Protein AF-A0A350IPP2-F1 (afdb_monomer_lite)

Foldseek 3Di:
DDDPDDPDDDDDPPDPVVLVVCCVQQNDPPQQRGAHGPCLLVDDLVVVVVVVVVQQVPQWDQPPVRPKIKHKGLHLRRQQRVLVSCVVNPFDWDWDQDPVVSMIIIITDDPPPDDPDDDDDDDDDDDPDDDDFDQDPPPQWAFDDRNTDIGGRDDQDDDPDPADADDDPPGHHDFWDFPDKDDQDVQAIWGWGWGQDPVRDTDIDTDGTDPPDDQDDDPSNVVVSVCQSLFAKDKDKDKDDQVRQQVDDDPNHRHNDIDIAIDIDHDDPDPDDQWDADPVGDTHGDDPVNVVPDDDDRDDDDDDPVVLVPDDPVRNVVVVVVD

pLDDT: mean 77.56, std 14.36, range [32.84, 96.31]

Radius of gyration: 29.5 Å; chains: 1; bounding box: 81×53×72 Å

Structure (mmCIF, N/CA/C/O backbone):
data_AF-A0A350IPP2-F1
#
_entry.id   AF-A0A350IPP2-F1
#
loop_
_atom_site.group_PDB
_atom_site.id
_atom_site.type_symbol
_atom_site.label_atom_id
_atom_site.label_alt_id
_atom_site.label_comp_id
_atom_site.label_asym_id
_atom_site.label_entity_id
_atom_site.label_seq_id
_atom_site.pdbx_PDB_ins_code
_atom_site.Cartn_x
_atom_site.Cartn_y
_atom_site.Cartn_z
_atom_site.occupancy
_atom_site.B_iso_or_equiv
_atom_site.auth_seq_id
_atom_site.auth_comp_id
_atom_site.auth_asym_id
_atom_site.auth_atom_id
_atom_site.pdbx_PDB_model_num
ATOM 1 N N . LEU A 1 1 ? 33.214 14.559 -33.899 1.00 36.94 1 LEU A N 1
ATOM 2 C CA . LEU A 1 1 ? 34.527 14.036 -33.469 1.00 36.94 1 LEU A CA 1
ATOM 3 C C . LEU A 1 1 ? 34.239 12.842 -32.575 1.00 36.94 1 LEU A C 1
ATOM 5 O O . LEU A 1 1 ? 33.755 13.047 -31.474 1.00 36.94 1 LEU A O 1
ATOM 9 N N . TRP A 1 2 ? 34.375 11.624 -33.095 1.00 50.88 2 TRP A N 1
ATOM 10 C CA . TRP A 1 2 ? 34.084 10.392 -32.354 1.00 50.88 2 TRP A CA 1
ATOM 11 C C . TRP A 1 2 ? 35.386 9.612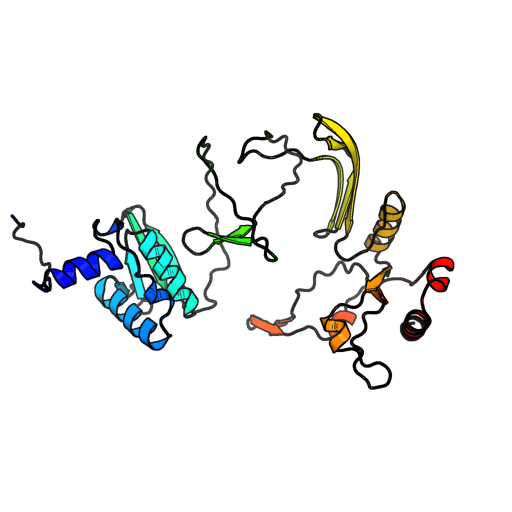 -32.211 1.00 50.88 2 TRP A C 1
ATOM 13 O O . TRP A 1 2 ? 36.157 9.552 -33.165 1.00 50.88 2 TRP A O 1
ATOM 23 N N . SER A 1 3 ? 35.644 9.098 -31.010 1.00 40.69 3 SER A N 1
ATOM 24 C CA . SER A 1 3 ? 36.881 8.405 -30.658 1.00 40.69 3 SER A CA 1
ATOM 25 C C . SER A 1 3 ? 37.017 7.104 -31.444 1.00 40.69 3 SER A C 1
ATOM 27 O O . SER A 1 3 ? 36.178 6.210 -31.314 1.00 40.69 3 SER A O 1
ATOM 29 N N . GLU A 1 4 ? 38.088 6.991 -32.222 1.00 42.47 4 GLU A N 1
ATOM 30 C CA . GLU A 1 4 ? 38.574 5.714 -32.741 1.00 42.47 4 GLU A CA 1
ATOM 31 C C . GLU A 1 4 ? 38.822 4.762 -31.559 1.00 42.47 4 GLU A C 1
ATOM 33 O O . GLU A 1 4 ? 39.554 5.103 -30.630 1.00 42.47 4 GLU A O 1
ATOM 38 N N . GLY A 1 5 ? 38.167 3.594 -31.556 1.00 55.28 5 GLY A N 1
ATOM 39 C CA . GLY A 1 5 ? 38.425 2.527 -30.579 1.00 55.28 5 GLY A CA 1
ATOM 40 C C . GLY A 1 5 ? 37.210 1.925 -29.864 1.00 55.28 5 GLY A C 1
ATOM 41 O O . GLY A 1 5 ? 37.383 0.956 -29.129 1.00 55.28 5 GLY A O 1
ATOM 42 N N . SER A 1 6 ? 35.985 2.426 -30.061 1.00 50.31 6 SER A N 1
ATOM 43 C CA . SER A 1 6 ? 34.792 1.755 -29.525 1.00 50.31 6 SER A CA 1
ATOM 44 C C . SER A 1 6 ? 34.248 0.719 -30.520 1.00 50.31 6 SER A C 1
ATOM 46 O O . SER A 1 6 ? 33.805 1.058 -31.615 1.00 50.31 6 SER A O 1
ATOM 48 N N . ASN A 1 7 ? 34.247 -0.562 -30.132 1.00 61.41 7 ASN A N 1
ATOM 49 C CA . ASN A 1 7 ? 33.555 -1.651 -30.843 1.00 61.41 7 ASN A CA 1
ATOM 50 C C . ASN A 1 7 ? 32.028 -1.536 -30.658 1.00 61.41 7 ASN A C 1
ATOM 52 O O . ASN A 1 7 ? 31.380 -2.446 -30.148 1.00 61.41 7 ASN A O 1
ATOM 56 N N . VAL A 1 8 ? 31.450 -0.385 -31.000 1.00 63.44 8 VAL A N 1
ATOM 57 C CA . VAL A 1 8 ? 30.012 -0.130 -30.886 1.00 63.44 8 VAL A CA 1
ATOM 58 C C . VAL A 1 8 ? 29.434 -0.034 -32.289 1.00 63.44 8 VAL A C 1
ATOM 60 O O . VAL A 1 8 ? 29.637 0.950 -33.000 1.00 63.44 8 VAL A O 1
ATOM 63 N N . TYR A 1 9 ? 28.702 -1.072 -32.678 1.00 76.50 9 TYR A N 1
ATOM 64 C CA . TYR A 1 9 ? 27.945 -1.108 -33.923 1.00 76.50 9 TYR A CA 1
ATOM 65 C C . TYR A 1 9 ? 26.601 -0.404 -33.719 1.00 76.50 9 TYR A C 1
ATOM 67 O O . TYR A 1 9 ? 25.945 -0.591 -32.696 1.00 76.50 9 TYR A O 1
ATOM 75 N N . TYR A 1 10 ? 26.188 0.422 -34.678 1.00 75.31 10 TYR A N 1
ATOM 76 C CA . TYR A 1 10 ? 24.931 1.164 -34.605 1.00 75.31 10 TYR A CA 1
ATOM 77 C C . TYR A 1 10 ? 24.158 1.081 -35.920 1.00 75.31 10 TYR A C 1
ATOM 79 O O . TYR A 1 10 ? 24.728 1.231 -37.000 1.00 75.31 10 TYR A O 1
ATOM 87 N N . LEU A 1 11 ? 22.837 0.913 -35.822 1.00 80.94 11 LEU A N 1
ATOM 88 C CA . LEU A 1 11 ? 21.913 1.106 -36.936 1.00 80.94 11 LEU A CA 1
ATOM 89 C C . LEU A 1 11 ? 21.383 2.544 -36.891 1.00 80.94 11 LEU A C 1
ATOM 91 O O . LEU A 1 11 ? 20.868 2.992 -35.868 1.00 80.94 11 LEU A O 1
ATOM 95 N N . ARG A 1 12 ? 21.505 3.285 -37.997 1.00 81.12 12 ARG A N 1
ATOM 96 C CA . ARG A 1 12 ? 20.972 4.650 -38.121 1.00 81.12 12 ARG A CA 1
ATOM 97 C C . ARG A 1 12 ? 19.895 4.687 -39.187 1.00 81.12 12 ARG A C 1
ATOM 99 O O . ARG A 1 12 ? 20.141 4.326 -40.328 1.00 81.12 12 ARG A O 1
ATOM 106 N N . SER A 1 13 ? 18.722 5.185 -38.810 1.00 79.81 13 SER A N 1
ATOM 107 C CA . SER A 1 13 ? 17.584 5.314 -39.718 1.00 79.81 13 SER A CA 1
ATOM 108 C C . SER A 1 13 ? 17.774 6.409 -40.782 1.00 79.81 13 SER A C 1
ATOM 110 O O . SER A 1 13 ? 17.190 6.313 -41.856 1.00 79.81 13 SER A O 1
ATOM 112 N N . GLY A 1 14 ? 18.543 7.470 -40.500 1.00 81.50 14 GLY A N 1
ATOM 113 C CA . GLY A 1 14 ? 18.703 8.628 -41.397 1.00 81.50 14 GLY A CA 1
ATOM 114 C C . GLY A 1 14 ? 17.436 9.481 -41.593 1.00 81.50 14 GLY A C 1
ATOM 115 O O . GLY A 1 14 ? 17.534 10.614 -42.055 1.00 81.50 14 GLY A O 1
ATOM 116 N N . ALA A 1 15 ? 16.259 8.984 -41.201 1.00 87.75 15 ALA A N 1
ATOM 117 C CA . ALA A 1 15 ? 14.984 9.677 -41.316 1.00 87.75 15 ALA A CA 1
ATOM 118 C C . ALA A 1 15 ? 14.703 10.546 -40.081 1.00 87.75 15 ALA A C 1
ATOM 120 O O . ALA A 1 15 ? 14.510 10.037 -38.975 1.00 87.75 15 ALA A O 1
ATOM 121 N N . GLY A 1 16 ? 14.612 11.865 -40.280 1.00 85.44 16 GLY A N 1
ATOM 122 C CA . GLY A 1 16 ? 14.328 12.821 -39.202 1.00 85.44 16 GLY A CA 1
ATOM 123 C C . GLY A 1 16 ? 12.996 12.564 -38.488 1.00 85.44 16 GLY A C 1
ATOM 124 O O . GLY A 1 16 ? 12.923 12.686 -37.270 1.00 85.44 16 GLY A O 1
ATOM 125 N N . LEU A 1 17 ? 11.971 12.109 -39.221 1.00 90.62 17 LEU A N 1
ATOM 126 C CA . LEU A 1 17 ? 10.660 11.792 -38.646 1.00 90.62 17 LEU A CA 1
ATOM 127 C C . LEU A 1 17 ? 10.735 10.679 -37.592 1.00 90.62 17 LEU A C 1
ATOM 129 O O . LEU A 1 17 ? 10.087 10.780 -36.555 1.00 90.62 17 LEU A O 1
ATOM 133 N N . LEU A 1 18 ? 11.544 9.641 -37.828 1.00 88.25 18 LEU A N 1
ATOM 134 C CA . LEU A 1 18 ? 11.703 8.549 -36.867 1.00 88.25 18 LEU A CA 1
ATOM 135 C C . LEU A 1 18 ? 12.417 9.024 -35.599 1.00 88.25 18 LEU A C 1
ATOM 137 O O . LEU A 1 18 ? 12.033 8.624 -34.505 1.00 88.25 18 LEU A O 1
ATOM 141 N N . ALA A 1 19 ? 13.391 9.929 -35.721 1.00 85.12 19 ALA A N 1
ATOM 142 C CA . ALA A 1 19 ? 14.028 10.539 -34.556 1.00 85.12 19 ALA A CA 1
ATOM 143 C C . ALA A 1 19 ? 13.031 11.360 -33.719 1.00 85.12 19 ALA A C 1
ATOM 145 O O . ALA A 1 19 ? 13.026 11.239 -32.496 1.00 85.12 19 ALA A O 1
ATOM 146 N N . CYS A 1 20 ? 12.156 12.141 -34.364 1.00 89.06 20 CYS A N 1
ATOM 147 C CA . CYS A 1 20 ? 11.091 12.874 -33.675 1.00 89.06 20 CYS A CA 1
ATOM 148 C C . CYS A 1 20 ? 10.093 11.925 -32.999 1.00 89.06 20 CYS A C 1
ATOM 150 O O . CYS A 1 20 ? 9.767 12.121 -31.834 1.00 89.06 20 CYS A O 1
ATOM 152 N N . LEU A 1 21 ? 9.655 10.876 -33.703 1.00 90.75 21 LEU A N 1
ATOM 153 C CA . LEU A 1 21 ? 8.696 9.901 -33.187 1.00 90.75 21 LEU A CA 1
ATOM 154 C C . LEU A 1 21 ? 9.241 9.151 -31.964 1.00 90.75 21 LEU A C 1
ATOM 156 O O . LEU A 1 21 ? 8.606 9.140 -30.914 1.00 90.75 21 LEU A O 1
ATOM 160 N N . PHE A 1 22 ? 10.428 8.545 -32.074 1.00 88.56 22 PHE A N 1
ATOM 161 C CA . PHE A 1 22 ? 11.043 7.832 -30.951 1.00 88.56 22 PHE A CA 1
ATOM 162 C C . PHE A 1 22 ? 11.412 8.771 -29.808 1.00 88.56 22 PHE A C 1
ATOM 164 O O . PHE A 1 22 ? 11.313 8.384 -28.646 1.00 88.56 22 PHE A O 1
ATOM 171 N N . GLY A 1 23 ? 11.798 10.004 -30.130 1.00 88.25 23 GLY A N 1
ATOM 172 C CA . GLY A 1 23 ? 12.037 11.040 -29.143 1.00 88.25 23 GLY A CA 1
ATOM 173 C C . GLY A 1 23 ? 10.795 11.357 -28.313 1.00 88.25 23 GLY A C 1
ATOM 174 O O . GLY A 1 23 ? 10.846 11.313 -27.086 1.00 88.25 23 GLY A O 1
ATOM 175 N N . GLU A 1 24 ? 9.671 11.622 -28.973 1.00 90.00 24 GLU A N 1
ATOM 176 C CA . GLU A 1 24 ? 8.412 11.966 -28.309 1.00 90.00 24 GLU A CA 1
ATOM 177 C C . GLU A 1 24 ? 7.881 10.807 -27.450 1.00 90.00 24 GLU A C 1
ATOM 179 O O . GLU A 1 24 ? 7.520 10.975 -26.280 1.00 90.00 24 GLU A O 1
ATOM 184 N N . LEU A 1 25 ? 7.900 9.600 -28.019 1.00 92.00 25 LEU A N 1
ATOM 185 C CA . LEU A 1 25 ? 7.343 8.408 -27.389 1.00 92.00 25 LEU A CA 1
ATOM 186 C C . LEU A 1 25 ? 8.252 7.851 -26.281 1.00 92.00 25 LEU A C 1
ATOM 188 O O . LEU A 1 25 ? 7.784 7.562 -25.180 1.00 92.00 25 LEU A O 1
ATOM 192 N N . GLY A 1 26 ? 9.546 7.704 -26.567 1.00 88.25 26 GLY A N 1
ATOM 193 C CA . GLY A 1 26 ? 10.521 7.022 -25.711 1.00 88.25 26 GLY A CA 1
ATOM 194 C C . GLY A 1 26 ? 11.407 7.944 -24.872 1.00 88.25 26 GLY A C 1
ATOM 195 O O . GLY A 1 26 ? 12.075 7.457 -23.963 1.00 88.25 26 GLY A O 1
ATOM 196 N N . GLY A 1 27 ? 11.402 9.256 -25.130 1.00 85.94 27 GLY A N 1
ATOM 197 C CA . GLY A 1 27 ? 12.215 10.264 -24.441 1.00 85.94 27 GLY A CA 1
ATOM 198 C C . GLY A 1 27 ? 13.468 10.697 -25.220 1.00 85.94 27 GLY A C 1
ATOM 199 O O . GLY A 1 27 ? 14.155 9.886 -25.836 1.00 85.94 27 GLY A O 1
ATOM 200 N N . ILE A 1 28 ? 13.789 11.999 -25.164 1.00 72.56 28 ILE A N 1
ATOM 201 C CA . ILE A 1 28 ? 14.880 12.641 -25.940 1.00 72.56 28 ILE A CA 1
ATOM 202 C C . ILE A 1 28 ? 16.145 12.883 -25.091 1.00 72.56 28 ILE A C 1
ATOM 204 O O . ILE A 1 28 ? 17.256 12.963 -25.614 1.00 72.56 28 ILE A O 1
ATOM 208 N N . TYR A 1 29 ? 16.012 12.974 -23.766 1.00 69.44 29 TYR A N 1
ATOM 209 C CA . TYR A 1 29 ? 17.061 13.469 -22.861 1.00 69.44 29 TYR A CA 1
ATOM 210 C C . TYR A 1 29 ? 18.038 12.382 -22.379 1.00 69.44 29 TYR A C 1
ATOM 212 O O . TYR A 1 29 ? 18.318 12.247 -21.186 1.00 69.44 29 TYR A O 1
ATOM 220 N N . GLY A 1 30 ? 18.565 11.586 -23.311 1.00 78.81 30 GLY A N 1
ATOM 221 C CA . GLY A 1 30 ? 19.527 10.525 -23.009 1.00 78.81 30 GLY A CA 1
ATOM 222 C C . GLY A 1 30 ? 18.927 9.340 -22.243 1.00 78.81 30 GLY A C 1
ATOM 223 O O . GLY A 1 30 ? 17.713 9.196 -22.114 1.00 78.81 30 GLY A O 1
ATOM 224 N N . SER A 1 31 ? 19.790 8.453 -21.742 1.00 84.38 31 SER A N 1
ATOM 225 C CA . SER A 1 31 ? 19.380 7.167 -21.154 1.00 84.38 31 SER A CA 1
ATOM 226 C C . SER A 1 31 ? 18.498 7.307 -19.906 1.00 84.38 31 SER A C 1
ATOM 228 O O . SER A 1 31 ? 17.527 6.567 -19.772 1.00 84.38 31 SER A O 1
ATOM 230 N N . ARG A 1 32 ? 18.747 8.314 -19.057 1.00 88.62 32 ARG A N 1
ATOM 231 C CA . ARG A 1 32 ? 17.947 8.587 -17.846 1.00 88.62 32 ARG A CA 1
ATOM 232 C C . ARG A 1 32 ? 16.547 9.135 -18.136 1.00 88.62 32 ARG A C 1
ATOM 234 O O . ARG A 1 32 ? 15.652 8.955 -17.320 1.00 88.62 32 ARG A O 1
ATOM 241 N N . GLY A 1 33 ? 16.360 9.796 -19.278 1.00 88.12 33 GLY A N 1
ATOM 242 C CA . GLY A 1 33 ? 15.068 10.336 -19.706 1.00 88.12 33 GLY A CA 1
ATOM 243 C C . GLY A 1 33 ? 14.183 9.324 -20.433 1.00 88.12 33 GLY A C 1
ATOM 244 O O . GLY A 1 33 ? 13.085 9.686 -20.853 1.00 88.12 33 GLY A O 1
ATOM 245 N N . ARG A 1 34 ? 14.654 8.080 -20.615 1.00 91.94 34 ARG A N 1
ATOM 246 C CA . ARG A 1 34 ? 13.895 7.045 -21.320 1.00 91.94 34 ARG A CA 1
ATOM 247 C C . ARG A 1 34 ? 12.625 6.681 -20.554 1.00 91.94 34 ARG A C 1
ATOM 249 O O . ARG A 1 34 ? 12.661 6.551 -19.330 1.00 91.94 34 ARG A O 1
ATOM 256 N N . LYS A 1 35 ? 11.525 6.467 -21.265 1.00 92.88 35 LYS A N 1
ATOM 257 C CA . LYS A 1 35 ? 10.225 6.056 -20.715 1.00 92.88 35 LYS A CA 1
ATOM 258 C C . LYS A 1 35 ? 9.525 5.098 -21.673 1.00 92.88 35 LYS A C 1
ATOM 260 O O . LYS A 1 35 ? 9.881 5.031 -22.848 1.00 92.88 35 LYS A O 1
ATOM 265 N N . LEU A 1 36 ? 8.524 4.381 -21.170 1.00 93.31 36 LEU A N 1
ATOM 266 C CA . LEU A 1 36 ? 7.626 3.623 -22.032 1.00 93.31 36 LEU A CA 1
ATOM 267 C C . LEU A 1 36 ? 6.573 4.553 -22.650 1.00 93.31 36 LEU A C 1
ATOM 269 O O . LEU A 1 36 ? 5.969 5.347 -21.923 1.00 93.31 36 LEU A O 1
ATOM 273 N N . PRO A 1 37 ? 6.325 4.445 -23.963 1.00 93.75 37 PRO A N 1
ATOM 274 C CA . PRO A 1 37 ? 5.139 5.014 -24.586 1.00 93.75 37 PRO A CA 1
ATOM 275 C C . PRO A 1 37 ? 3.861 4.466 -23.933 1.00 93.75 37 PRO A C 1
ATOM 277 O O . PRO A 1 37 ? 3.775 3.275 -23.647 1.00 93.75 37 PRO A O 1
ATOM 280 N N . SER A 1 38 ? 2.851 5.315 -23.727 1.00 92.69 38 SER A N 1
ATOM 281 C CA . SER A 1 38 ? 1.639 4.951 -22.974 1.00 92.69 38 SER A CA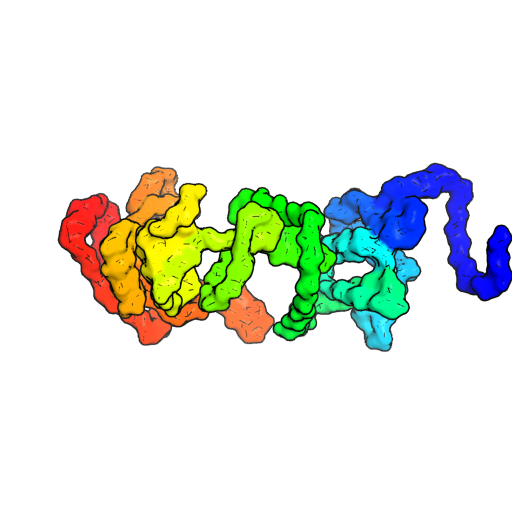 1
ATOM 282 C C . SER A 1 38 ? 0.838 3.803 -23.592 1.00 92.69 38 SER A C 1
ATOM 284 O O . SER A 1 38 ? 0.285 2.995 -22.856 1.00 92.69 38 SER A O 1
ATOM 286 N N . PHE A 1 39 ? 0.816 3.690 -24.925 1.00 94.69 39 PHE A N 1
ATOM 287 C CA . PHE A 1 39 ? 0.093 2.619 -25.621 1.00 94.69 39 PHE A CA 1
ATOM 288 C C . PHE A 1 39 ? 0.641 1.220 -25.299 1.00 94.69 39 PHE A C 1
ATOM 290 O O . PHE A 1 39 ? -0.056 0.232 -25.498 1.00 94.69 39 PHE A O 1
ATOM 297 N N . LEU A 1 40 ? 1.876 1.114 -24.788 1.00 95.12 40 LEU A N 1
ATOM 298 C CA . LEU A 1 40 ? 2.436 -0.181 -24.410 1.00 95.12 40 LEU A CA 1
ATOM 299 C C . LEU A 1 40 ? 1.688 -0.824 -23.235 1.00 95.12 40 LEU A C 1
ATOM 301 O O . LEU A 1 40 ? 1.702 -2.041 -23.118 1.00 95.12 40 LEU A O 1
ATOM 305 N N . TYR A 1 41 ? 1.013 -0.034 -22.392 1.00 94.00 41 TYR A N 1
ATOM 306 C CA . TYR A 1 41 ? 0.211 -0.545 -21.272 1.00 94.00 41 TYR A CA 1
ATOM 307 C C . TYR A 1 41 ? -1.135 -1.150 -21.700 1.00 94.00 41 TYR A C 1
ATOM 309 O O . TYR A 1 41 ? -1.865 -1.667 -20.852 1.00 94.00 41 TYR A O 1
ATOM 317 N N . GLU A 1 42 ? -1.463 -1.066 -22.991 1.00 94.94 42 GLU A N 1
ATOM 318 C CA . GLU A 1 42 ? -2.684 -1.598 -23.605 1.00 94.94 42 GLU A CA 1
ATOM 319 C C . GLU A 1 42 ? -2.405 -2.815 -24.504 1.00 94.94 42 GLU A C 1
ATOM 321 O O . GLU A 1 42 ? -3.325 -3.321 -25.145 1.00 94.94 42 GLU A O 1
ATOM 326 N N . LEU A 1 43 ? -1.150 -3.278 -24.579 1.00 94.31 43 LEU A N 1
ATOM 327 C CA . LEU A 1 43 ? -0.797 -4.450 -25.380 1.00 94.31 43 LEU A CA 1
ATOM 328 C C . LEU A 1 43 ? -1.481 -5.711 -24.849 1.00 94.31 43 LEU A C 1
ATOM 330 O O . LEU A 1 43 ? -1.694 -5.867 -23.647 1.00 94.31 43 LEU A O 1
ATOM 334 N N . ASP A 1 44 ? -1.784 -6.633 -25.759 1.00 95.94 44 ASP A N 1
ATOM 335 C CA . ASP A 1 44 ? -2.145 -7.996 -25.387 1.00 95.94 44 ASP A CA 1
ATOM 336 C C . ASP A 1 44 ? -0.893 -8.825 -25.040 1.00 95.94 44 ASP A C 1
ATOM 338 O O . ASP A 1 44 ? 0.245 -8.398 -25.255 1.00 95.94 44 ASP A O 1
ATOM 342 N N . ASP A 1 45 ? -1.089 -10.030 -24.501 1.00 94.38 45 ASP A N 1
ATOM 343 C CA . ASP A 1 45 ? 0.019 -10.901 -24.084 1.00 94.38 45 ASP A CA 1
ATOM 344 C C . ASP A 1 45 ? 0.965 -11.269 -25.240 1.00 94.38 45 ASP A C 1
ATOM 346 O O . ASP A 1 45 ? 2.162 -11.484 -25.027 1.00 94.38 45 ASP A O 1
ATOM 350 N N . ARG A 1 46 ? 0.454 -11.346 -26.477 1.00 95.50 46 ARG A N 1
ATOM 351 C CA . ARG A 1 46 ? 1.246 -11.725 -27.652 1.00 95.50 46 ARG A CA 1
ATOM 352 C C . ARG A 1 46 ? 2.181 -10.589 -28.047 1.00 95.50 46 ARG A C 1
ATOM 354 O O . ARG A 1 46 ? 3.373 -10.828 -28.250 1.00 95.50 46 ARG A O 1
ATOM 361 N N . ASP A 1 47 ? 1.649 -9.381 -28.159 1.00 96.31 47 ASP A N 1
ATOM 362 C CA . ASP A 1 47 ? 2.413 -8.200 -28.543 1.00 96.31 47 ASP A CA 1
ATOM 363 C C . ASP A 1 47 ? 3.359 -7.771 -27.419 1.00 96.31 47 ASP A C 1
ATOM 365 O O . ASP A 1 47 ? 4.512 -7.415 -27.684 1.00 96.31 47 ASP A O 1
ATOM 369 N N . PHE A 1 48 ? 2.929 -7.904 -26.160 1.00 94.56 48 PHE A N 1
ATOM 370 C CA . PHE A 1 48 ? 3.802 -7.730 -25.005 1.00 94.56 48 PHE A CA 1
ATOM 371 C C . PHE A 1 48 ? 4.996 -8.679 -25.053 1.00 94.56 48 PHE A C 1
ATOM 373 O O . PHE A 1 48 ? 6.124 -8.234 -24.844 1.00 94.56 48 PHE A O 1
ATOM 380 N N . LYS A 1 49 ? 4.785 -9.962 -25.376 1.00 91.69 49 LYS A N 1
ATOM 381 C CA . LYS A 1 49 ? 5.890 -10.918 -25.481 1.00 91.69 49 LYS A CA 1
ATOM 382 C C . LYS A 1 49 ? 6.913 -10.474 -26.527 1.00 91.69 49 LYS A C 1
ATOM 384 O O . LYS A 1 49 ? 8.107 -10.462 -26.245 1.00 91.69 49 LYS A O 1
ATOM 389 N N . VAL A 1 50 ? 6.458 -10.072 -27.716 1.00 94.69 50 VAL A N 1
ATOM 390 C CA . VAL A 1 50 ? 7.359 -9.576 -28.772 1.00 94.69 50 VAL A CA 1
ATOM 391 C C . VAL A 1 50 ? 8.129 -8.348 -28.291 1.00 94.69 50 VAL A C 1
ATOM 393 O O . VAL A 1 50 ? 9.334 -8.248 -28.515 1.00 94.69 50 VAL A O 1
ATOM 396 N N . PHE A 1 51 ? 7.452 -7.423 -27.612 1.00 93.62 51 PHE A N 1
ATOM 397 C CA . PHE A 1 51 ? 8.085 -6.242 -27.042 1.00 93.62 51 PHE A CA 1
ATOM 398 C C . PHE A 1 51 ? 9.143 -6.603 -25.987 1.00 93.62 51 PHE A C 1
ATOM 400 O O . PHE A 1 51 ? 10.279 -6.134 -26.079 1.00 93.62 51 PHE A O 1
ATOM 407 N N . TRP A 1 52 ? 8.799 -7.452 -25.017 1.00 90.62 52 TRP A N 1
ATOM 408 C CA . TRP A 1 52 ? 9.689 -7.881 -23.939 1.00 90.62 52 TRP A CA 1
ATOM 409 C C . TRP A 1 52 ? 10.924 -8.612 -24.473 1.00 90.62 52 TRP A C 1
ATOM 411 O O . TRP A 1 52 ? 12.042 -8.207 -24.155 1.00 90.62 52 TRP A O 1
ATOM 421 N N . ASP A 1 53 ? 10.737 -9.589 -25.368 1.00 88.81 53 ASP A N 1
ATOM 422 C CA . ASP A 1 53 ? 11.835 -10.336 -25.992 1.00 88.81 53 ASP A CA 1
ATOM 423 C C . ASP A 1 53 ? 12.834 -9.374 -26.666 1.00 88.81 53 ASP A C 1
ATOM 425 O O . ASP A 1 53 ? 14.048 -9.518 -26.527 1.00 88.81 53 ASP A O 1
ATOM 429 N N . LYS A 1 54 ? 12.337 -8.342 -27.367 1.00 91.25 54 LYS A N 1
ATOM 430 C CA . LYS A 1 54 ? 13.190 -7.347 -28.041 1.00 91.25 54 LYS A CA 1
ATOM 431 C C . LYS A 1 54 ? 13.861 -6.368 -27.088 1.00 91.25 54 LYS A C 1
ATOM 433 O O . LYS A 1 54 ? 14.983 -5.937 -27.354 1.00 91.25 54 LYS A O 1
ATOM 438 N N . MET A 1 55 ? 13.219 -6.039 -25.972 1.00 89.31 55 MET A N 1
ATOM 439 C CA . MET A 1 55 ? 13.840 -5.245 -24.913 1.00 89.31 55 MET A CA 1
ATOM 440 C C . MET A 1 55 ? 15.003 -6.001 -24.262 1.00 89.31 55 MET A C 1
ATOM 442 O O . MET A 1 55 ? 16.063 -5.412 -24.033 1.00 89.31 55 MET A O 1
ATOM 446 N N . VAL A 1 56 ? 14.827 -7.299 -24.002 1.00 86.38 56 VAL A N 1
ATOM 447 C CA . VAL A 1 56 ? 15.867 -8.166 -23.432 1.00 86.38 56 VAL A CA 1
ATOM 448 C C . VAL A 1 56 ? 16.975 -8.458 -24.446 1.00 86.38 56 VAL A C 1
ATOM 450 O O . VAL A 1 56 ? 18.143 -8.433 -24.077 1.00 86.38 56 VAL A O 1
ATOM 453 N N . GLU A 1 57 ? 16.655 -8.657 -25.725 1.00 84.94 57 GLU A N 1
ATOM 454 C CA . GLU A 1 57 ? 17.664 -8.823 -26.784 1.00 84.94 57 GLU A CA 1
ATOM 455 C C . GLU A 1 57 ? 18.577 -7.591 -26.907 1.00 84.94 57 GLU A C 1
ATOM 457 O O . GLU A 1 57 ? 19.776 -7.729 -27.141 1.00 84.94 57 GLU A O 1
ATOM 462 N N . GLY A 1 58 ? 18.018 -6.386 -26.744 1.00 82.50 58 GLY A N 1
ATOM 463 C CA . GLY A 1 58 ? 18.762 -5.133 -26.880 1.00 82.50 58 GLY A CA 1
ATOM 464 C C . GLY A 1 58 ? 19.605 -4.760 -25.658 1.00 82.50 58 GLY A C 1
ATOM 465 O O . GLY A 1 58 ? 20.806 -4.536 -25.783 1.00 82.50 58 GLY A O 1
ATOM 466 N N . ASP A 1 59 ? 18.967 -4.656 -24.489 1.00 80.38 59 ASP A N 1
ATOM 467 C CA . ASP A 1 59 ? 19.565 -4.112 -23.253 1.00 80.38 59 ASP A CA 1
ATOM 468 C C . ASP A 1 59 ? 19.569 -5.147 -22.099 1.00 80.38 59 ASP A C 1
ATOM 470 O O . ASP A 1 59 ? 19.902 -4.832 -20.948 1.00 80.38 59 ASP A O 1
ATOM 474 N N . GLY A 1 60 ? 19.162 -6.387 -22.380 1.00 74.75 60 GLY A N 1
ATOM 475 C CA . GLY A 1 60 ? 19.100 -7.473 -21.414 1.00 74.75 60 GLY A CA 1
ATOM 476 C C . GLY A 1 60 ? 20.336 -8.368 -21.400 1.00 74.75 60 GLY A C 1
ATOM 477 O O . GLY A 1 60 ? 21.206 -8.341 -22.266 1.00 74.75 60 GLY A O 1
ATOM 478 N N . SER A 1 61 ? 20.425 -9.175 -20.352 1.00 76.31 61 SER A N 1
ATOM 479 C CA . SER A 1 61 ? 21.436 -10.216 -20.191 1.00 76.31 61 SER A CA 1
ATOM 480 C C . SER A 1 61 ? 20.785 -11.450 -19.590 1.00 76.31 61 SER A C 1
ATOM 482 O O . SER A 1 61 ? 19.838 -11.329 -18.814 1.00 76.31 61 SER A O 1
ATOM 484 N N . ILE A 1 62 ? 21.300 -12.625 -19.927 1.00 72.62 62 ILE A N 1
ATOM 485 C CA . ILE A 1 62 ? 20.925 -13.864 -19.251 1.00 72.62 62 ILE A CA 1
ATOM 486 C C . ILE A 1 62 ? 21.822 -13.992 -18.014 1.00 72.62 62 ILE A C 1
ATOM 488 O O . ILE A 1 62 ? 23.029 -13.749 -18.098 1.00 72.62 62 ILE A O 1
ATOM 492 N N . ASP A 1 63 ? 21.241 -14.315 -16.857 1.00 64.88 63 ASP A N 1
ATOM 493 C CA . ASP A 1 63 ? 22.006 -14.550 -15.625 1.00 64.88 63 ASP A CA 1
ATOM 494 C C . ASP A 1 63 ? 23.073 -15.645 -15.831 1.00 64.88 63 ASP A C 1
ATOM 496 O O . ASP A 1 63 ? 22.957 -16.496 -16.711 1.00 64.88 63 ASP A O 1
ATOM 500 N N . HIS A 1 64 ? 24.105 -15.676 -14.989 1.00 55.69 64 HIS A N 1
ATOM 501 C CA . HIS A 1 64 ? 25.219 -16.628 -15.084 1.00 55.69 64 HIS A CA 1
ATOM 502 C C . HIS A 1 64 ? 24.787 -18.104 -15.013 1.00 55.69 64 HIS A C 1
ATOM 504 O O . HIS A 1 64 ? 25.528 -18.975 -15.463 1.00 55.69 64 HIS A O 1
ATOM 510 N N . CYS A 1 65 ? 23.599 -18.381 -14.468 1.00 58.44 65 CYS A N 1
ATOM 511 C CA . CYS A 1 65 ? 22.996 -19.714 -14.430 1.00 58.44 65 CYS A CA 1
ATOM 512 C C . CYS A 1 65 ? 22.171 -20.066 -15.682 1.00 58.44 65 CYS A C 1
ATOM 514 O O . CYS A 1 65 ? 21.630 -21.159 -15.735 1.00 58.44 65 CYS A O 1
ATOM 516 N N . GLY A 1 66 ? 22.051 -19.172 -16.670 1.00 58.53 66 GLY A N 1
ATOM 517 C CA . GLY A 1 66 ? 21.395 -19.446 -17.956 1.00 58.53 66 GLY A CA 1
ATOM 518 C C . GLY A 1 66 ? 19.866 -19.330 -17.976 1.00 58.53 66 GLY A C 1
ATOM 519 O O . GLY A 1 66 ? 19.287 -19.290 -19.054 1.00 58.53 66 GLY A O 1
ATOM 520 N N . ASP A 1 67 ? 19.216 -19.223 -16.815 1.00 63.12 67 ASP A N 1
ATOM 521 C CA . ASP A 1 67 ? 17.767 -19.463 -16.716 1.00 63.12 67 ASP A CA 1
ATOM 522 C C . ASP A 1 67 ? 16.894 -18.204 -16.587 1.00 63.12 67 ASP A C 1
ATOM 524 O O . ASP A 1 67 ? 15.674 -18.321 -16.477 1.00 63.12 67 ASP A O 1
ATOM 528 N N . ARG A 1 68 ? 17.476 -17.000 -16.485 1.00 70.31 68 ARG A N 1
ATOM 529 C CA . ARG A 1 68 ? 16.709 -15.787 -16.137 1.00 70.31 68 ARG A CA 1
ATOM 530 C C . ARG A 1 68 ? 17.140 -14.570 -16.927 1.00 70.31 68 ARG A C 1
ATOM 532 O O . ARG A 1 68 ? 18.321 -14.219 -16.939 1.00 70.31 68 ARG A O 1
ATOM 539 N N . GLU A 1 69 ? 16.156 -13.895 -17.502 1.00 80.06 69 GLU A N 1
ATOM 540 C CA . GLU A 1 69 ? 16.335 -12.638 -18.212 1.00 80.06 69 GLU A CA 1
ATOM 541 C C . GLU A 1 69 ? 16.471 -11.475 -17.220 1.00 80.06 69 GLU A C 1
ATOM 543 O O . GLU A 1 69 ? 15.711 -11.328 -16.254 1.00 80.06 69 GLU A O 1
ATOM 548 N N . ILE A 1 70 ? 17.492 -10.650 -17.447 1.00 85.38 70 ILE A N 1
ATOM 549 C CA . ILE A 1 70 ? 17.802 -9.471 -16.646 1.00 85.38 70 ILE A CA 1
ATOM 550 C C . ILE A 1 70 ? 17.799 -8.258 -17.561 1.00 85.38 70 ILE A C 1
ATOM 552 O O . ILE A 1 70 ? 18.730 -8.081 -18.343 1.00 85.38 70 ILE A O 1
ATOM 556 N N . TYR A 1 71 ? 16.819 -7.377 -17.396 1.00 91.12 71 TYR A N 1
ATOM 557 C CA . TYR A 1 71 ? 16.785 -6.088 -18.079 1.00 91.12 71 TYR A CA 1
ATOM 558 C C . TYR A 1 71 ? 17.444 -5.006 -17.215 1.00 91.12 71 TYR A C 1
ATOM 560 O O . TYR A 1 71 ? 17.155 -4.893 -16.019 1.00 91.12 71 TYR A O 1
ATOM 568 N N . THR A 1 72 ? 18.347 -4.207 -17.793 1.00 91.88 72 THR A N 1
ATOM 569 C CA . THR A 1 72 ? 19.053 -3.137 -17.071 1.00 91.88 72 THR A CA 1
ATOM 570 C C . THR A 1 72 ? 18.715 -1.765 -17.637 1.00 91.88 72 THR A C 1
ATOM 572 O O . THR A 1 72 ? 18.803 -1.541 -18.836 1.00 91.88 72 THR A O 1
ATOM 575 N N . THR A 1 73 ? 18.413 -0.804 -16.765 1.00 92.88 73 THR A N 1
ATOM 576 C CA . THR A 1 73 ? 18.227 0.599 -17.158 1.00 92.88 73 THR A CA 1
ATOM 577 C C . THR A 1 73 ? 18.683 1.546 -16.057 1.00 92.88 73 THR A C 1
ATOM 579 O O . THR A 1 73 ? 18.599 1.220 -14.878 1.00 92.88 73 THR A O 1
ATOM 582 N N . ASN A 1 74 ? 19.150 2.737 -16.420 1.00 93.06 74 ASN A N 1
ATOM 583 C CA . ASN A 1 74 ? 19.426 3.821 -15.472 1.00 93.06 74 ASN A CA 1
ATOM 584 C C . ASN A 1 74 ? 18.263 4.826 -15.355 1.00 93.06 74 ASN A C 1
ATOM 586 O O . ASN A 1 74 ? 18.328 5.752 -14.550 1.00 93.06 74 ASN A O 1
ATOM 590 N N . SER A 1 75 ? 17.192 4.658 -16.138 1.00 92.75 75 SER A N 1
ATOM 591 C CA . SER A 1 75 ? 15.973 5.453 -16.003 1.00 92.75 75 SER A CA 1
ATOM 592 C C . SER A 1 75 ? 15.044 4.822 -14.972 1.00 92.75 75 SER A C 1
ATOM 594 O O . SER A 1 75 ? 14.553 3.706 -15.156 1.00 92.75 75 SER A O 1
ATOM 596 N N . GLN A 1 76 ? 14.749 5.569 -13.908 1.00 92.12 76 GLN A N 1
ATOM 597 C CA . GLN A 1 76 ? 13.760 5.168 -12.908 1.00 92.12 76 GLN A CA 1
ATOM 598 C C . GLN A 1 76 ? 12.356 5.053 -13.517 1.00 92.12 76 GLN A C 1
ATOM 600 O O . GLN A 1 76 ? 11.617 4.133 -13.176 1.00 92.12 76 GLN A O 1
ATOM 605 N N . HIS A 1 77 ? 11.999 5.948 -14.444 1.00 91.38 77 HIS A N 1
ATOM 606 C CA . HIS A 1 77 ? 10.698 5.926 -15.115 1.00 91.38 77 HIS A CA 1
ATOM 607 C C . HIS A 1 77 ? 10.557 4.661 -15.970 1.00 91.38 77 HIS A C 1
ATOM 609 O O . HIS A 1 77 ? 9.550 3.963 -15.882 1.00 91.38 77 HIS A O 1
ATOM 615 N N . LEU A 1 78 ? 11.594 4.307 -16.737 1.00 92.69 78 LEU A N 1
ATOM 616 C CA . LEU A 1 78 ? 11.588 3.080 -17.530 1.00 92.69 78 LEU A CA 1
ATOM 617 C C . LEU A 1 78 ? 11.539 1.836 -16.636 1.00 92.69 78 LEU A C 1
ATOM 619 O O . LEU A 1 78 ? 10.766 0.927 -16.912 1.00 92.69 78 LEU A O 1
ATOM 623 N N . ALA A 1 79 ? 12.304 1.810 -15.541 1.00 93.62 79 ALA A N 1
ATOM 624 C CA . ALA A 1 79 ? 12.269 0.704 -14.587 1.00 93.62 79 ALA A CA 1
ATOM 625 C C . ALA A 1 79 ? 10.873 0.516 -13.964 1.00 93.62 79 ALA A C 1
ATOM 627 O O . ALA A 1 79 ? 10.386 -0.610 -13.875 1.00 93.62 79 ALA A O 1
ATOM 628 N N . ALA A 1 80 ? 10.214 1.611 -13.569 1.00 92.56 80 ALA A N 1
ATOM 629 C CA . ALA A 1 80 ? 8.860 1.579 -13.023 1.00 92.56 80 ALA A CA 1
ATOM 630 C C . ALA A 1 80 ? 7.831 1.114 -14.064 1.00 92.56 80 ALA A C 1
ATOM 632 O O . ALA A 1 80 ? 7.021 0.238 -13.766 1.00 92.56 80 ALA A O 1
ATOM 633 N N . GLY A 1 81 ? 7.902 1.648 -15.288 1.00 92.88 81 GLY A N 1
ATOM 634 C CA . GLY A 1 81 ? 7.009 1.276 -16.384 1.00 92.88 81 GLY A CA 1
ATOM 635 C C . GLY A 1 81 ? 7.142 -0.194 -16.776 1.00 92.88 81 GLY A C 1
ATOM 636 O O . GLY A 1 81 ? 6.140 -0.895 -16.866 1.00 92.88 81 GLY A O 1
ATOM 637 N N . MET A 1 82 ? 8.375 -0.692 -16.919 1.00 92.69 82 MET A N 1
ATOM 638 C CA . MET A 1 82 ? 8.622 -2.110 -17.204 1.00 92.69 82 MET A CA 1
ATOM 639 C C . MET A 1 82 ? 8.110 -3.006 -16.075 1.00 92.69 82 MET A C 1
ATOM 641 O O . MET A 1 82 ? 7.451 -4.003 -16.345 1.00 92.69 82 MET A O 1
ATOM 645 N N . SER A 1 83 ? 8.348 -2.633 -14.813 1.00 92.62 83 SER A N 1
ATOM 646 C CA . SER A 1 83 ? 7.829 -3.382 -13.664 1.00 92.62 83 SER A CA 1
ATOM 647 C C . SER A 1 83 ? 6.301 -3.461 -13.669 1.00 92.62 83 SER A C 1
ATOM 649 O O . SER A 1 83 ? 5.719 -4.524 -13.432 1.00 92.62 83 SER A O 1
ATOM 651 N N . PHE A 1 84 ? 5.634 -2.346 -13.963 1.00 92.00 84 PHE A N 1
ATOM 652 C CA . PHE A 1 84 ? 4.183 -2.314 -14.070 1.00 92.00 84 PHE A CA 1
ATOM 653 C C . PHE A 1 84 ? 3.688 -3.219 -15.200 1.00 92.00 84 PHE A C 1
ATOM 655 O O . PHE A 1 84 ? 2.875 -4.107 -14.939 1.00 92.00 84 PHE A O 1
ATOM 662 N N . LEU A 1 85 ? 4.257 -3.071 -16.398 1.00 92.88 85 LEU A N 1
ATOM 663 C CA . LEU A 1 85 ? 3.875 -3.832 -17.582 1.00 92.88 85 LEU A CA 1
ATOM 664 C C . LEU A 1 85 ? 4.080 -5.343 -17.391 1.00 92.88 85 LEU A C 1
ATOM 666 O O . LEU A 1 85 ? 3.138 -6.111 -17.552 1.00 92.88 85 LEU A O 1
ATOM 670 N N . MET A 1 86 ? 5.259 -5.773 -16.923 1.00 91.75 86 MET A N 1
ATOM 671 C CA . MET A 1 86 ? 5.539 -7.184 -16.603 1.00 91.75 86 MET A CA 1
ATOM 672 C C . MET A 1 86 ? 4.473 -7.783 -15.681 1.00 91.75 86 MET A C 1
ATOM 674 O O . MET A 1 86 ? 4.044 -8.919 -15.853 1.00 91.75 86 MET A O 1
ATOM 678 N N . SER A 1 87 ? 4.004 -7.000 -14.713 1.00 89.75 87 SER A N 1
ATOM 679 C CA . SER A 1 87 ? 3.000 -7.470 -13.766 1.00 89.75 87 SER A CA 1
ATOM 680 C C . SER A 1 87 ? 1.593 -7.558 -14.331 1.00 89.75 87 SER A C 1
ATOM 682 O O . SER A 1 87 ? 0.837 -8.420 -13.889 1.00 89.75 87 SER A O 1
ATOM 684 N N . GLN A 1 88 ? 1.220 -6.655 -15.245 1.00 91.25 88 GLN A N 1
ATOM 685 C CA . GLN A 1 88 ? -0.067 -6.728 -15.943 1.00 91.25 88 GLN A CA 1
ATOM 686 C C . GLN A 1 88 ? -0.181 -8.047 -16.716 1.00 91.25 88 GLN A C 1
ATOM 688 O O . GLN A 1 88 ? -1.250 -8.648 -16.727 1.00 91.25 88 GLN A O 1
ATOM 693 N N . HIS A 1 89 ? 0.944 -8.532 -17.246 1.00 91.62 89 HIS A N 1
ATOM 694 C CA . HIS A 1 89 ? 1.064 -9.795 -17.977 1.00 91.62 89 HIS A CA 1
ATOM 695 C C . HIS A 1 89 ? 1.483 -10.991 -17.101 1.00 91.62 89 HIS A C 1
ATOM 697 O O . HIS A 1 89 ? 1.914 -12.024 -17.605 1.00 91.62 89 HIS A O 1
ATOM 703 N N . GLY A 1 90 ? 1.381 -10.875 -15.771 1.00 89.06 90 GLY A N 1
ATOM 704 C CA . GLY A 1 90 ? 1.597 -12.000 -14.854 1.00 89.06 90 GLY A CA 1
ATOM 705 C C . GLY A 1 90 ? 3.053 -12.454 -14.672 1.00 89.06 90 GLY A C 1
ATOM 706 O O . GLY A 1 90 ? 3.279 -13.499 -14.062 1.00 89.06 90 GLY A O 1
ATOM 707 N N . LEU A 1 91 ? 4.044 -11.684 -15.134 1.00 88.06 91 LEU A N 1
ATOM 708 C CA . LEU A 1 91 ? 5.461 -11.995 -14.938 1.00 88.06 91 LEU A CA 1
ATOM 709 C C . LEU A 1 91 ? 5.944 -11.529 -13.559 1.00 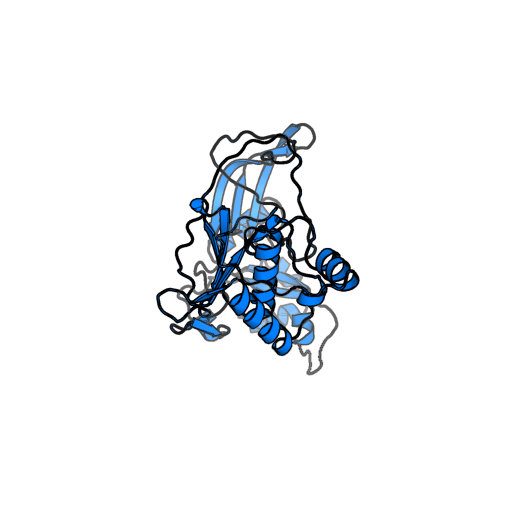88.06 91 LEU A C 1
ATOM 711 O O . LEU A 1 91 ? 6.065 -10.329 -13.269 1.00 88.06 91 LEU A O 1
ATOM 715 N N . ALA A 1 92 ? 6.262 -12.497 -12.700 1.00 88.88 92 ALA A N 1
ATOM 716 C CA . ALA A 1 92 ? 6.880 -12.232 -11.410 1.00 88.88 92 ALA A CA 1
ATOM 717 C C . ALA A 1 92 ? 8.332 -11.764 -11.601 1.00 88.88 92 ALA A C 1
ATOM 719 O O . ALA A 1 92 ? 9.127 -12.368 -12.320 1.00 88.88 92 ALA A O 1
ATOM 720 N N . HIS A 1 93 ? 8.684 -10.646 -10.970 1.00 89.44 93 HIS A N 1
ATOM 721 C CA . HIS A 1 93 ? 9.997 -10.036 -11.135 1.00 89.44 93 HIS A CA 1
ATOM 722 C C . HIS A 1 93 ? 10.415 -9.241 -9.897 1.00 89.44 93 HIS A C 1
ATOM 724 O O . HIS A 1 93 ? 9.613 -8.895 -9.032 1.00 89.44 93 HIS A O 1
ATOM 730 N N . SER A 1 94 ? 11.713 -8.973 -9.800 1.00 89.06 94 SER A N 1
ATOM 731 C CA . SER A 1 94 ? 12.320 -8.188 -8.727 1.00 89.06 94 SER A CA 1
ATOM 732 C C . SER A 1 94 ? 13.090 -7.010 -9.305 1.00 89.06 94 SER A C 1
ATOM 734 O O . SER A 1 94 ? 13.642 -7.113 -10.400 1.00 89.06 94 SER A O 1
ATOM 736 N N . ILE A 1 95 ? 13.140 -5.902 -8.566 1.00 90.44 95 ILE A N 1
ATOM 737 C CA . ILE A 1 95 ? 13.914 -4.717 -8.937 1.00 90.44 95 ILE A CA 1
ATOM 738 C C . ILE A 1 95 ? 15.066 -4.575 -7.951 1.00 90.44 95 ILE A C 1
ATOM 740 O O . ILE A 1 95 ? 14.854 -4.477 -6.743 1.00 90.44 95 ILE A O 1
ATOM 744 N N . LEU A 1 96 ? 16.289 -4.542 -8.469 1.00 89.62 96 LEU A N 1
ATOM 745 C CA . LEU A 1 96 ? 17.492 -4.278 -7.693 1.00 89.62 96 LEU A CA 1
ATOM 746 C C . LEU A 1 96 ? 18.144 -2.990 -8.187 1.00 89.62 96 LEU A C 1
ATOM 748 O O . LEU A 1 96 ? 18.588 -2.920 -9.332 1.00 89.62 96 LEU A O 1
ATOM 752 N N . TYR A 1 97 ? 18.259 -1.996 -7.311 1.00 90.56 97 TYR A N 1
ATOM 753 C CA . TYR A 1 97 ? 19.119 -0.847 -7.569 1.00 90.56 97 TYR A CA 1
ATOM 754 C C . TYR A 1 97 ? 20.581 -1.214 -7.289 1.00 90.56 97 TYR A C 1
ATOM 756 O O . TYR A 1 97 ? 20.890 -1.768 -6.232 1.00 90.56 97 TYR A O 1
ATOM 764 N N . ARG A 1 98 ? 21.471 -0.927 -8.244 1.00 88.69 98 ARG A N 1
ATOM 765 C CA . ARG A 1 98 ? 22.920 -1.168 -8.175 1.00 88.69 98 ARG A CA 1
ATOM 766 C C . ARG A 1 98 ? 23.648 0.175 -8.078 1.00 88.69 98 ARG A C 1
ATOM 768 O O . ARG A 1 98 ? 23.859 0.802 -9.117 1.00 88.69 98 ARG A O 1
ATOM 775 N N . PRO A 1 99 ? 24.015 0.636 -6.867 1.00 88.00 99 PRO A N 1
ATOM 776 C CA . PRO A 1 99 ? 24.629 1.951 -6.675 1.00 88.00 99 PRO A CA 1
ATOM 777 C C . PRO A 1 99 ? 25.965 2.116 -7.405 1.00 88.00 99 PRO A C 1
ATOM 779 O O . PRO A 1 99 ? 26.278 3.203 -7.868 1.00 88.00 99 PRO A O 1
ATOM 782 N N . ASP A 1 100 ? 26.732 1.032 -7.545 1.00 90.00 100 ASP A N 1
ATOM 783 C CA . ASP A 1 100 ? 28.010 0.985 -8.264 1.00 90.00 100 ASP A CA 1
ATOM 784 C C . ASP A 1 100 ? 27.860 1.257 -9.766 1.00 90.00 100 ASP A C 1
ATOM 786 O O . ASP A 1 100 ? 28.772 1.791 -10.394 1.00 90.00 100 ASP A O 1
ATOM 790 N N . LYS A 1 101 ? 26.703 0.906 -10.338 1.00 87.88 101 LYS A N 1
ATOM 791 C CA . LYS A 1 101 ? 26.386 1.101 -11.761 1.00 87.88 101 LYS A CA 1
ATOM 792 C C . LYS A 1 101 ? 25.396 2.233 -12.009 1.00 87.88 101 LYS A C 1
ATOM 794 O O . LYS A 1 101 ? 25.089 2.490 -13.170 1.00 87.88 101 LYS A O 1
ATOM 799 N N . ASP A 1 102 ? 24.877 2.850 -10.947 1.00 91.56 102 ASP A N 1
ATOM 800 C CA . ASP A 1 102 ? 23.799 3.843 -11.002 1.00 91.56 102 ASP A CA 1
ATOM 801 C C . ASP A 1 102 ? 22.625 3.370 -11.888 1.00 91.56 102 ASP A C 1
ATOM 803 O O . ASP A 1 102 ? 22.140 4.068 -12.779 1.00 91.56 102 ASP A O 1
ATOM 807 N N . ALA A 1 103 ? 22.226 2.106 -11.705 1.00 92.81 103 ALA A N 1
ATOM 808 C CA . ALA A 1 103 ? 21.272 1.440 -12.587 1.00 92.81 103 ALA A CA 1
ATOM 809 C C . ALA A 1 103 ? 20.372 0.443 -11.853 1.00 92.81 103 ALA A C 1
ATOM 811 O O . ALA A 1 103 ? 20.776 -0.241 -10.911 1.00 92.81 103 ALA A O 1
ATOM 812 N N . TYR A 1 104 ? 19.155 0.302 -12.357 1.00 93.44 104 TYR A N 1
ATOM 813 C CA . TYR A 1 104 ? 18.164 -0.682 -11.951 1.00 93.44 104 TYR A CA 1
ATOM 814 C C . TYR A 1 104 ? 18.332 -1.965 -12.768 1.00 93.44 104 TYR A C 1
ATOM 816 O O . TYR A 1 104 ? 18.587 -1.923 -13.972 1.00 93.44 104 TYR A O 1
ATOM 824 N N . ALA A 1 105 ? 18.193 -3.110 -12.110 1.00 92.25 105 ALA A N 1
ATOM 825 C CA . ALA A 1 105 ? 18.115 -4.422 -12.736 1.00 92.25 105 ALA A CA 1
ATOM 826 C C . ALA A 1 105 ? 16.753 -5.039 -12.430 1.00 92.25 105 ALA A C 1
ATOM 828 O O . ALA A 1 105 ? 16.434 -5.266 -11.261 1.00 92.25 105 ALA A O 1
ATOM 829 N N . LEU A 1 106 ? 15.977 -5.315 -13.471 1.00 91.75 106 LEU A N 1
ATOM 830 C CA . LEU A 1 106 ? 14.736 -6.065 -13.387 1.00 91.75 106 LEU A CA 1
ATOM 831 C C . LEU A 1 106 ? 15.061 -7.524 -13.673 1.00 91.75 106 LEU A C 1
ATOM 833 O O . LEU A 1 106 ? 15.648 -7.826 -14.708 1.00 91.75 106 LEU A O 1
ATOM 837 N N . ARG A 1 107 ? 14.731 -8.412 -12.737 1.00 89.38 107 ARG A N 1
ATOM 838 C CA . ARG A 1 107 ? 14.990 -9.850 -12.864 1.00 89.38 107 ARG A CA 1
ATOM 839 C C . ARG A 1 107 ? 13.698 -10.620 -12.763 1.00 89.38 107 ARG A C 1
ATOM 841 O O . ARG A 1 107 ? 13.070 -10.594 -11.698 1.00 89.38 107 ARG A O 1
ATOM 848 N N . GLU A 1 108 ? 13.360 -11.317 -13.833 1.00 86.69 108 GLU A N 1
ATOM 849 C CA . GLU A 1 108 ? 12.273 -12.281 -13.817 1.00 86.69 108 GLU A CA 1
ATOM 850 C C . GLU A 1 108 ? 12.603 -13.442 -12.872 1.00 86.69 108 GLU A C 1
ATOM 852 O O . GLU A 1 108 ? 13.764 -13.825 -12.672 1.00 86.69 108 GLU A O 1
ATOM 857 N N . HIS A 1 109 ? 11.574 -13.980 -12.233 1.00 84.12 109 HIS A N 1
ATOM 858 C CA . HIS A 1 109 ? 11.668 -15.203 -11.461 1.00 84.12 109 HIS A CA 1
ATOM 859 C C . HIS A 1 109 ? 10.355 -15.990 -11.531 1.00 84.12 109 HIS A C 1
ATOM 861 O O . HIS A 1 109 ? 9.298 -15.399 -11.737 1.00 84.12 109 HIS A O 1
ATOM 867 N N . PRO A 1 110 ? 10.389 -17.316 -11.303 1.00 82.38 110 PRO A N 1
ATOM 868 C CA . PRO A 1 110 ? 9.175 -18.120 -11.274 1.00 82.38 110 PRO A CA 1
ATOM 869 C C . PRO A 1 110 ? 8.183 -17.598 -10.232 1.00 82.38 110 PRO A C 1
ATOM 871 O O . PRO A 1 110 ? 8.570 -17.273 -9.102 1.00 82.38 110 PRO A O 1
ATOM 874 N N . VAL A 1 111 ? 6.901 -17.559 -10.589 1.00 76.88 111 VAL A N 1
ATOM 875 C CA . VAL A 1 111 ? 5.816 -17.216 -9.660 1.00 76.88 111 VAL A CA 1
ATOM 876 C C . VAL A 1 111 ? 5.899 -18.115 -8.420 1.00 76.88 111 VAL A C 1
ATOM 878 O O . VAL A 1 111 ? 6.118 -19.319 -8.529 1.00 76.88 111 VAL A O 1
ATOM 881 N N . GLY A 1 112 ? 5.770 -17.529 -7.228 1.00 71.31 112 GLY A N 1
ATOM 882 C CA . GLY A 1 112 ? 5.843 -18.267 -5.960 1.00 71.31 112 GLY A CA 1
ATOM 883 C C . GLY A 1 112 ? 7.263 -18.530 -5.438 1.00 71.31 112 GLY A C 1
ATOM 884 O O . GLY A 1 112 ? 7.411 -19.036 -4.331 1.00 71.31 112 GLY A O 1
ATOM 885 N N . SER A 1 113 ? 8.313 -18.132 -6.167 1.00 72.94 113 SER A N 1
ATOM 886 C CA . SER A 1 113 ? 9.710 -18.216 -5.696 1.00 72.94 113 SER A CA 1
ATOM 887 C C . SER A 1 113 ? 10.151 -17.043 -4.802 1.00 72.94 113 SER A C 1
ATOM 889 O O . SER A 1 113 ? 11.341 -16.891 -4.498 1.00 72.94 113 SER A O 1
ATOM 891 N N . GLU A 1 114 ? 9.205 -16.204 -4.366 1.00 66.62 114 GLU A N 1
ATOM 892 C CA . GLU A 1 114 ? 9.472 -15.094 -3.454 1.00 66.62 114 GLU A CA 1
ATOM 893 C C . GLU A 1 114 ? 10.065 -15.612 -2.138 1.00 66.62 114 GLU A C 1
ATOM 895 O O . GLU A 1 114 ? 9.509 -16.484 -1.469 1.00 66.62 114 GLU A O 1
ATOM 900 N N . ARG A 1 115 ? 11.210 -15.056 -1.729 1.00 62.06 115 ARG A N 1
ATOM 901 C CA . ARG A 1 115 ? 11.805 -15.399 -0.435 1.00 62.06 115 ARG A CA 1
ATOM 902 C C . ARG A 1 115 ? 10.968 -14.768 0.690 1.00 62.06 115 ARG A C 1
ATOM 904 O O . ARG A 1 115 ? 10.756 -13.557 0.656 1.00 62.06 115 ARG A O 1
ATOM 911 N N . PRO A 1 116 ? 10.582 -15.521 1.737 1.00 52.50 116 PRO A N 1
ATOM 912 C CA . PRO A 1 116 ? 9.735 -15.020 2.828 1.00 52.50 116 PRO A CA 1
ATOM 913 C C . PRO A 1 116 ? 10.413 -13.978 3.743 1.00 52.50 116 PRO A C 1
ATOM 915 O O . PRO A 1 116 ? 9.778 -13.432 4.639 1.00 52.50 116 PRO A O 1
ATOM 918 N N . GLY A 1 117 ? 11.693 -13.663 3.525 1.00 52.22 117 GLY A N 1
ATOM 919 C CA . GLY A 1 117 ? 12.430 -12.644 4.273 1.00 52.22 117 GLY A CA 1
ATOM 920 C C . GLY A 1 117 ? 12.496 -11.317 3.524 1.00 52.22 117 GLY A C 1
ATOM 921 O O . GLY A 1 117 ? 13.454 -11.071 2.792 1.00 52.22 117 GLY A O 1
ATOM 922 N N . ARG A 1 118 ? 11.511 -10.436 3.725 1.00 61.34 118 ARG A N 1
ATOM 923 C CA . ARG A 1 118 ? 11.621 -9.031 3.307 1.00 61.34 118 ARG A CA 1
ATOM 924 C C . ARG A 1 118 ? 12.344 -8.253 4.403 1.00 61.34 118 ARG A C 1
ATOM 926 O O . ARG A 1 118 ? 11.811 -8.074 5.492 1.00 61.34 118 ARG A O 1
ATOM 933 N N . VAL A 1 119 ? 13.562 -7.795 4.122 1.00 63.72 119 VAL A N 1
ATOM 934 C CA . VAL A 1 119 ? 14.267 -6.844 4.990 1.00 63.72 119 VAL A CA 1
ATOM 935 C C . VAL A 1 119 ? 14.008 -5.445 4.450 1.00 63.72 119 VAL A C 1
ATOM 937 O O . VAL A 1 119 ? 14.608 -5.034 3.457 1.00 63.72 119 VAL A O 1
ATOM 940 N N . THR A 1 120 ? 13.103 -4.714 5.092 1.00 70.94 120 THR A N 1
ATOM 941 C CA . THR A 1 120 ? 12.869 -3.301 4.782 1.00 70.94 120 THR A CA 1
ATOM 942 C C . THR A 1 120 ? 13.983 -2.471 5.406 1.00 70.94 120 THR A C 1
ATOM 944 O O . THR A 1 120 ? 14.129 -2.436 6.627 1.00 70.94 120 THR A O 1
ATOM 947 N N . LYS A 1 121 ? 14.783 -1.799 4.576 1.00 74.31 121 LYS A N 1
ATOM 948 C CA . LYS A 1 121 ? 15.730 -0.789 5.060 1.00 74.31 121 LYS A CA 1
ATOM 949 C C . LYS A 1 121 ? 14.973 0.514 5.277 1.00 74.31 121 LYS A C 1
ATOM 951 O O . LYS A 1 121 ? 14.324 0.999 4.356 1.00 74.31 121 LYS A O 1
ATOM 956 N N . VAL A 1 122 ? 15.059 1.060 6.483 1.00 77.38 122 VAL A N 1
ATOM 957 C CA . VAL A 1 122 ? 14.398 2.312 6.861 1.00 77.38 122 VAL A CA 1
ATOM 958 C C . VAL A 1 122 ? 15.465 3.378 7.069 1.00 77.38 122 VAL A C 1
ATOM 960 O O . VAL A 1 122 ? 16.452 3.139 7.764 1.00 77.38 122 VAL A O 1
ATOM 963 N N . TYR A 1 123 ? 15.256 4.543 6.463 1.00 76.06 123 TYR A N 1
ATOM 964 C CA . TYR A 1 123 ? 16.112 5.716 6.604 1.00 76.06 123 TYR A CA 1
ATOM 965 C C . TYR A 1 123 ? 15.255 6.893 7.059 1.00 76.06 123 TYR A C 1
ATOM 967 O O . TYR A 1 123 ? 14.156 7.093 6.544 1.00 76.06 123 TYR A O 1
ATOM 975 N N . THR A 1 124 ? 15.753 7.669 8.019 1.00 78.06 124 THR A N 1
ATOM 976 C CA . THR A 1 124 ? 15.054 8.855 8.520 1.00 78.06 124 THR A CA 1
ATOM 977 C C . THR A 1 124 ? 15.611 10.092 7.835 1.00 78.06 124 THR A C 1
ATOM 979 O O . THR A 1 124 ? 16.800 10.385 7.956 1.00 78.06 124 THR A O 1
ATOM 982 N N . HIS A 1 125 ? 14.740 10.837 7.159 1.00 73.25 125 HIS A N 1
ATOM 983 C CA . HIS A 1 125 ? 15.054 12.126 6.555 1.00 73.25 125 HIS A CA 1
ATOM 984 C C . HIS A 1 125 ? 14.068 13.170 7.078 1.00 73.25 125 HIS A C 1
ATOM 986 O O . HIS A 1 125 ? 12.861 12.945 7.061 1.00 73.25 125 HIS A O 1
ATOM 992 N N . VAL A 1 126 ? 14.584 14.297 7.564 1.00 80.94 126 VAL A N 1
ATOM 993 C CA . VAL A 1 126 ? 13.767 15.460 7.931 1.00 80.94 126 VAL A CA 1
ATOM 994 C C . VAL A 1 126 ? 13.752 16.389 6.725 1.00 80.94 126 VAL A C 1
ATOM 996 O O . VAL A 1 126 ? 14.818 16.742 6.226 1.00 80.94 126 VAL A O 1
ATOM 999 N N . THR A 1 127 ? 12.565 16.757 6.252 1.00 79.81 127 THR A N 1
ATOM 1000 C CA . THR A 1 127 ? 12.386 17.726 5.168 1.00 79.81 127 THR A CA 1
ATOM 1001 C C . THR A 1 127 ? 11.292 18.730 5.529 1.00 79.81 127 THR A C 1
ATOM 1003 O O . THR A 1 127 ? 10.349 18.384 6.240 1.00 79.81 127 THR A O 1
ATOM 1006 N N . ASP A 1 128 ? 11.445 19.962 5.041 1.00 85.81 128 ASP A N 1
ATOM 1007 C CA . ASP A 1 128 ? 10.421 21.013 5.059 1.00 85.81 128 ASP A CA 1
ATOM 1008 C C . ASP A 1 128 ? 9.672 21.106 3.706 1.00 85.81 128 ASP A C 1
ATOM 1010 O O . ASP A 1 128 ? 8.881 22.026 3.493 1.00 85.81 128 ASP A O 1
ATOM 1014 N N . ASP A 1 129 ? 9.927 20.171 2.781 1.00 83.56 129 ASP A N 1
ATOM 1015 C CA . ASP A 1 129 ? 9.293 20.109 1.462 1.00 83.56 129 ASP A CA 1
ATOM 1016 C C . ASP A 1 129 ? 7.820 19.672 1.532 1.00 83.56 129 ASP A C 1
ATOM 1018 O O . ASP A 1 129 ? 7.330 19.132 2.528 1.00 83.56 129 ASP A O 1
ATOM 1022 N N . TYR A 1 130 ? 7.102 19.865 0.423 1.00 80.00 130 TYR A N 1
ATOM 1023 C CA . TYR A 1 130 ? 5.746 19.346 0.273 1.00 80.00 130 TYR A CA 1
ATOM 1024 C C . TYR A 1 130 ? 5.731 17.816 0.285 1.00 80.00 130 TYR A C 1
ATOM 1026 O O . TYR A 1 130 ? 6.434 17.166 -0.490 1.00 80.00 130 TYR A O 1
ATOM 1034 N N . VAL A 1 131 ? 4.849 17.253 1.108 1.00 80.56 131 VAL A N 1
ATOM 1035 C CA . VAL A 1 131 ? 4.444 15.846 1.029 1.00 80.56 131 VAL A CA 1
ATOM 1036 C C . VAL A 1 131 ? 3.023 15.765 0.470 1.00 80.56 131 VAL A C 1
ATOM 1038 O O . VAL A 1 131 ? 2.235 16.697 0.626 1.00 80.56 131 VAL A O 1
ATOM 1041 N N . TYR A 1 132 ? 2.708 14.674 -0.219 1.00 81.56 132 TYR A N 1
ATOM 1042 C CA . TYR A 1 132 ? 1.436 14.483 -0.918 1.00 81.56 132 TYR A CA 1
ATOM 1043 C C . TYR A 1 132 ? 0.737 13.230 -0.395 1.00 81.56 132 TYR A C 1
ATOM 1045 O O . TYR A 1 132 ? 1.401 12.299 0.055 1.00 81.56 132 TYR A O 1
ATOM 1053 N N . ASP A 1 133 ? -0.591 13.215 -0.474 1.00 85.56 133 ASP A N 1
ATOM 1054 C CA . ASP A 1 133 ? -1.427 12.081 -0.080 1.00 85.56 133 ASP A CA 1
ATOM 1055 C C . ASP A 1 133 ? -2.656 11.980 -0.998 1.00 85.56 133 ASP A C 1
ATOM 1057 O O . ASP A 1 133 ? -3.021 12.960 -1.658 1.00 85.56 133 ASP A O 1
ATOM 1061 N N . LEU A 1 134 ? -3.281 10.801 -1.054 1.00 81.75 134 LEU A N 1
ATOM 1062 C CA . LEU A 1 134 ? -4.425 10.494 -1.915 1.00 81.75 134 LEU A CA 1
ATOM 1063 C C . LEU A 1 134 ? -5.557 9.832 -1.118 1.00 81.75 134 LEU A C 1
ATOM 1065 O O . LEU A 1 134 ? -5.369 8.784 -0.502 1.00 81.75 134 LEU A O 1
ATOM 1069 N N . GLU A 1 135 ? -6.771 10.378 -1.223 1.00 81.25 135 GLU A N 1
ATOM 1070 C CA . GLU A 1 135 ? -7.983 9.687 -0.768 1.00 81.25 135 GLU A CA 1
ATOM 1071 C C . GLU A 1 135 ? -8.542 8.832 -1.912 1.00 81.25 135 GLU A C 1
ATOM 1073 O O . GLU A 1 135 ? -8.916 9.353 -2.964 1.00 81.25 135 GLU A O 1
ATOM 1078 N N . VAL A 1 136 ? -8.610 7.515 -1.703 1.00 82.06 136 VAL A N 1
ATOM 1079 C CA . VAL A 1 136 ? -9.153 6.560 -2.680 1.00 82.06 136 VAL A CA 1
ATOM 1080 C C . VAL A 1 136 ? -10.445 5.955 -2.149 1.00 82.06 136 VAL A C 1
ATOM 1082 O O . VAL A 1 136 ? -10.443 5.248 -1.137 1.00 82.06 136 VAL A O 1
ATOM 1085 N N . GLU A 1 137 ? -11.547 6.192 -2.863 1.00 82.19 137 GLU A N 1
ATOM 1086 C CA . GLU A 1 137 ? -12.871 5.690 -2.498 1.00 82.19 137 GLU A CA 1
ATOM 1087 C C . GLU A 1 137 ? -12.886 4.154 -2.372 1.00 82.19 137 GLU A C 1
ATOM 1089 O O . GLU A 1 137 ? -12.424 3.416 -3.244 1.00 82.19 137 GLU A O 1
ATOM 1094 N N . GLY A 1 138 ? -13.421 3.656 -1.253 1.00 82.81 138 GLY A N 1
ATOM 1095 C CA . GLY A 1 138 ? -13.640 2.233 -0.984 1.00 82.81 138 GLY A CA 1
ATOM 1096 C C . GLY A 1 138 ? -12.396 1.450 -0.550 1.00 82.81 138 GLY A C 1
ATOM 1097 O O . GLY A 1 138 ? -12.470 0.692 0.420 1.00 82.81 138 GLY A O 1
ATOM 1098 N N . ALA A 1 139 ? -11.266 1.614 -1.242 1.00 78.44 139 ALA A N 1
ATOM 1099 C CA . ALA A 1 139 ? -10.039 0.866 -0.958 1.00 78.44 139 ALA A CA 1
ATOM 1100 C C . ALA A 1 139 ? -9.183 1.497 0.151 1.00 78.44 139 ALA A C 1
ATOM 1102 O O . ALA A 1 139 ? -8.475 0.756 0.839 1.00 78.44 139 ALA A O 1
ATOM 1103 N N . HIS A 1 140 ? -9.227 2.830 0.308 1.00 79.88 140 HIS A N 1
ATOM 1104 C CA . HIS A 1 140 ? -8.372 3.612 1.223 1.00 79.88 140 HIS A CA 1
ATOM 1105 C C . HIS A 1 140 ? -6.871 3.266 1.118 1.00 79.88 140 HIS A C 1
ATOM 1107 O O . HIS A 1 140 ? -6.088 3.432 2.051 1.00 79.88 140 HIS A O 1
ATOM 1113 N N . THR A 1 141 ? -6.468 2.724 -0.029 1.00 83.75 141 THR A N 1
ATOM 1114 C CA . THR A 1 141 ? -5.113 2.283 -0.334 1.00 83.75 141 THR A CA 1
ATOM 1115 C C . THR A 1 141 ? -4.820 2.604 -1.790 1.00 83.75 141 THR A C 1
ATOM 1117 O O . THR A 1 141 ? -5.723 2.585 -2.630 1.00 83.75 141 THR A O 1
ATOM 1120 N N . PHE A 1 142 ? -3.564 2.906 -2.086 1.00 86.44 142 PHE A N 1
ATOM 1121 C CA . PHE A 1 142 ? -3.082 3.161 -3.438 1.00 86.44 142 PHE A CA 1
ATOM 1122 C C . PHE A 1 142 ? -1.693 2.562 -3.623 1.00 86.44 142 PHE A C 1
ATOM 1124 O O . PHE A 1 142 ? -1.053 2.124 -2.669 1.00 86.44 142 PHE A O 1
ATOM 1131 N N . VAL A 1 143 ? -1.252 2.482 -4.872 1.00 86.75 143 VAL A N 1
ATOM 1132 C CA . VAL A 1 143 ? 0.046 1.919 -5.232 1.00 86.75 143 VAL A CA 1
ATOM 1133 C C . VAL A 1 143 ? 0.980 3.059 -5.602 1.00 86.75 143 VAL A C 1
ATOM 1135 O O . VAL A 1 143 ? 0.632 3.869 -6.456 1.00 86.75 143 VAL A O 1
ATOM 1138 N N . ASP A 1 144 ? 2.157 3.100 -4.987 1.00 85.38 144 ASP A N 1
ATOM 1139 C CA . ASP A 1 144 ? 3.187 4.096 -5.283 1.00 85.38 144 ASP A CA 1
ATOM 1140 C C . ASP A 1 144 ? 4.598 3.500 -5.144 1.00 85.38 144 ASP A C 1
ATOM 1142 O O . ASP A 1 144 ? 4.795 2.360 -4.707 1.00 85.38 144 ASP A O 1
ATOM 1146 N N . GLY A 1 145 ? 5.599 4.273 -5.549 1.00 81.94 145 GLY A N 1
ATOM 1147 C CA . GLY A 1 145 ? 7.000 3.918 -5.493 1.00 81.94 145 GLY A CA 1
ATOM 1148 C C . GLY A 1 145 ? 7.420 2.925 -6.575 1.00 81.94 145 GLY A C 1
ATOM 1149 O O . GLY A 1 145 ? 6.626 2.290 -7.277 1.00 81.94 145 GLY A O 1
ATOM 1150 N N . LEU A 1 146 ? 8.737 2.776 -6.706 1.00 85.00 146 LEU A N 1
ATOM 1151 C CA . LEU A 1 146 ? 9.325 1.809 -7.622 1.00 85.00 146 LEU A CA 1
ATOM 1152 C C . LEU A 1 146 ? 9.011 0.384 -7.139 1.00 85.00 146 LEU A C 1
ATOM 1154 O O . LEU A 1 146 ? 9.382 0.009 -6.029 1.00 85.00 146 LEU A O 1
ATOM 1158 N N . GLY A 1 147 ? 8.352 -0.412 -7.983 1.00 78.56 147 GLY A N 1
ATOM 1159 C CA . GLY A 1 147 ? 7.966 -1.786 -7.646 1.00 78.56 147 GLY A CA 1
ATOM 1160 C C . GLY A 1 147 ? 6.574 -1.935 -7.030 1.00 78.56 147 GLY A C 1
ATOM 1161 O O . GLY A 1 147 ? 6.263 -3.016 -6.535 1.00 78.56 147 GLY A O 1
ATOM 1162 N N . ARG A 1 148 ? 5.722 -0.901 -7.119 1.00 83.56 148 ARG A N 1
ATOM 1163 C CA . ARG A 1 148 ? 4.285 -0.970 -6.797 1.00 83.56 148 ARG A CA 1
ATOM 1164 C C . ARG A 1 148 ? 4.009 -1.302 -5.327 1.00 83.56 148 ARG A C 1
ATOM 1166 O O . ARG A 1 148 ? 3.351 -2.293 -5.005 1.00 83.56 148 ARG A O 1
ATOM 1173 N N . VAL A 1 149 ? 4.507 -0.464 -4.423 1.00 83.75 149 VAL A N 1
ATOM 1174 C CA . VAL A 1 149 ? 4.255 -0.612 -2.987 1.00 83.75 149 VAL A CA 1
ATOM 1175 C C . VAL A 1 149 ? 2.815 -0.205 -2.690 1.00 83.75 149 VAL A C 1
ATOM 1177 O O . VAL A 1 149 ? 2.388 0.888 -3.047 1.00 83.75 149 VAL A O 1
ATOM 1180 N N . LEU A 1 150 ? 2.059 -1.089 -2.037 1.00 84.00 150 LEU A N 1
ATOM 1181 C CA . LEU A 1 150 ? 0.712 -0.776 -1.567 1.00 84.00 150 LEU A CA 1
ATOM 1182 C C . LEU A 1 150 ? 0.802 0.074 -0.294 1.00 84.00 150 LEU A C 1
ATOM 1184 O O . LEU A 1 150 ? 1.315 -0.391 0.725 1.00 84.00 150 LEU A O 1
ATOM 1188 N N . LEU A 1 151 ? 0.288 1.296 -0.361 1.00 83.31 151 LEU A N 1
ATOM 1189 C CA . LEU A 1 151 ? 0.266 2.277 0.717 1.00 83.31 151 LEU A CA 1
ATOM 1190 C C . LEU A 1 151 ? -1.165 2.487 1.219 1.00 83.31 151 LEU A C 1
ATOM 1192 O O . LEU A 1 151 ? -2.125 2.343 0.462 1.00 83.31 151 LEU A O 1
ATOM 1196 N N . HIS A 1 152 ? -1.306 2.824 2.501 1.00 83.44 152 HIS A N 1
ATOM 1197 C CA . HIS A 1 152 ? -2.570 3.270 3.090 1.00 83.44 152 HIS A CA 1
ATOM 1198 C C . HIS A 1 152 ? -2.605 4.800 3.128 1.00 83.44 152 HIS A C 1
ATOM 1200 O O . HIS A 1 152 ? -1.581 5.424 3.390 1.00 83.44 152 HIS A O 1
ATOM 1206 N N . ASN A 1 153 ? -3.783 5.388 2.926 1.00 73.56 153 ASN A N 1
ATOM 1207 C CA . ASN A 1 153 ? -4.003 6.840 2.900 1.00 73.56 153 ASN A CA 1
ATOM 1208 C C . ASN A 1 153 ? -3.841 7.550 4.262 1.00 73.56 153 ASN A C 1
ATOM 1210 O O . ASN A 1 153 ? -3.969 8.759 4.332 1.00 73.56 153 ASN A O 1
ATOM 1214 N N . THR A 1 154 ? -3.650 6.829 5.374 1.00 63.47 154 THR A N 1
ATOM 1215 C CA . THR A 1 154 ? -3.401 7.384 6.727 1.00 63.47 154 THR A CA 1
ATOM 1216 C C . THR A 1 154 ? -3.047 6.259 7.702 1.00 63.47 154 THR A C 1
ATOM 1218 O O . THR A 1 154 ? -3.889 5.396 7.944 1.00 63.47 154 THR A O 1
ATOM 1221 N N . ASP A 1 155 ? -1.863 6.257 8.319 1.00 57.53 155 ASP A N 1
ATOM 1222 C CA . ASP A 1 155 ? -1.541 5.280 9.373 1.00 57.53 155 ASP A CA 1
ATOM 1223 C C . ASP A 1 155 ? -1.665 5.910 10.771 1.00 57.53 155 ASP A C 1
ATOM 1225 O O . ASP A 1 155 ? -1.127 6.984 11.041 1.00 57.53 155 ASP A O 1
ATOM 1229 N N . SER A 1 156 ? -2.418 5.267 11.669 1.00 63.50 156 SER A N 1
ATOM 1230 C CA . SER A 1 156 ? -2.620 5.731 13.051 1.00 63.50 156 SER A CA 1
ATOM 1231 C C . SER A 1 156 ? -1.747 4.921 14.004 1.00 63.50 156 SER A C 1
ATOM 1233 O O . SER A 1 156 ? -1.949 3.719 14.166 1.00 63.50 156 SER A O 1
ATOM 1235 N N . LEU A 1 157 ? -0.810 5.579 14.688 1.00 67.25 157 LEU A N 1
ATOM 1236 C CA . LEU A 1 157 ? 0.088 4.942 15.654 1.00 67.25 157 LEU A CA 1
ATOM 1237 C C . LEU A 1 157 ? -0.444 5.090 17.090 1.00 67.25 157 LEU A C 1
ATOM 1239 O O . LEU A 1 157 ? -0.815 6.180 17.514 1.00 67.25 157 LEU A O 1
ATOM 1243 N N . SER A 1 158 ? -0.428 4.006 17.873 1.00 74.44 158 SER A N 1
ATOM 1244 C CA . SER A 1 158 ? -0.612 4.042 19.335 1.00 74.44 158 SER A CA 1
ATOM 1245 C C . SER A 1 158 ? 0.683 3.609 20.021 1.00 74.44 158 SER A C 1
ATOM 1247 O O . SER A 1 158 ? 1.179 2.516 19.758 1.00 74.44 158 SER A O 1
ATOM 1249 N N . THR A 1 159 ? 1.249 4.450 20.888 1.00 75.88 159 THR A N 1
ATOM 1250 C CA . THR A 1 159 ? 2.538 4.190 21.550 1.00 75.88 159 THR A CA 1
ATOM 1251 C C . THR A 1 159 ? 2.580 4.773 22.961 1.00 75.88 159 THR A C 1
ATOM 1253 O O . THR A 1 159 ? 1.835 5.695 23.280 1.00 75.88 159 THR A O 1
ATOM 1256 N N . LYS A 1 160 ? 3.460 4.224 23.807 1.00 78.31 160 LYS A N 1
ATOM 1257 C CA . LYS A 1 160 ? 3.798 4.780 25.130 1.00 78.31 160 LYS A CA 1
ATOM 1258 C C . LYS A 1 160 ? 4.904 5.838 25.063 1.00 78.31 160 LYS A C 1
ATOM 1260 O O . LYS A 1 160 ? 5.138 6.525 26.050 1.00 78.31 160 LYS A O 1
ATOM 1265 N N . ALA A 1 161 ? 5.625 5.917 23.945 1.00 77.44 161 ALA A N 1
ATOM 1266 C CA . ALA A 1 161 ? 6.687 6.896 23.767 1.00 77.44 161 ALA A CA 1
ATOM 1267 C C . ALA A 1 161 ? 6.094 8.303 23.634 1.00 77.44 161 ALA A C 1
ATOM 1269 O O . ALA A 1 161 ? 5.100 8.488 22.930 1.00 77.44 161 ALA A O 1
ATOM 1270 N N . ASP A 1 162 ? 6.726 9.287 24.271 1.00 81.94 162 ASP A N 1
ATOM 1271 C CA . ASP A 1 162 ? 6.390 10.691 24.054 1.00 81.94 162 ASP A CA 1
ATOM 1272 C C . ASP A 1 162 ? 7.014 11.141 22.730 1.00 81.94 162 ASP A C 1
ATOM 1274 O O . ASP A 1 162 ? 8.218 11.388 22.627 1.00 81.94 162 ASP A O 1
ATOM 1278 N N . LEU A 1 163 ? 6.201 11.122 21.676 1.00 83.06 163 LEU A N 1
ATOM 1279 C CA . LEU A 1 163 ? 6.618 11.506 20.336 1.00 83.06 163 LEU A CA 1
ATOM 1280 C C . LEU A 1 163 ? 6.257 12.966 20.082 1.00 83.06 163 LEU A C 1
ATOM 1282 O O . LEU A 1 163 ? 5.181 13.437 20.450 1.00 83.06 163 LEU A O 1
ATOM 1286 N N . LYS A 1 164 ? 7.147 13.679 19.387 1.00 86.81 164 LYS A N 1
ATOM 1287 C CA . LYS A 1 164 ? 6.887 15.059 18.979 1.00 86.81 164 LYS A CA 1
ATOM 1288 C C . LYS A 1 164 ? 5.678 15.093 18.042 1.00 86.81 164 LYS A C 1
ATOM 1290 O O . LYS A 1 164 ? 5.674 14.428 17.008 1.00 86.81 164 LYS A O 1
ATOM 1295 N N . THR A 1 165 ? 4.679 15.884 18.411 1.00 87.62 165 THR A N 1
ATOM 1296 C CA . THR A 1 165 ? 3.426 16.035 17.666 1.00 87.62 165 THR A CA 1
ATOM 1297 C C . THR A 1 165 ? 3.293 17.448 17.103 1.00 87.62 165 THR A C 1
ATOM 1299 O O . THR A 1 165 ? 3.998 18.366 17.531 1.00 87.62 165 THR A O 1
ATOM 1302 N N . GLY A 1 166 ? 2.433 17.626 16.104 1.00 83.38 166 GLY A N 1
ATOM 1303 C CA . GLY A 1 166 ? 2.159 18.933 15.511 1.00 83.38 166 GLY A CA 1
ATOM 1304 C C . GLY A 1 166 ? 1.049 18.888 14.466 1.00 83.38 166 GLY A C 1
ATOM 1305 O O . GLY A 1 166 ? 0.635 17.815 14.040 1.00 83.38 166 GLY A O 1
ATOM 1306 N N . ASP A 1 167 ? 0.601 20.070 14.042 1.00 77.06 167 ASP A N 1
ATOM 1307 C CA . ASP A 1 167 ? -0.492 20.234 13.067 1.00 77.06 167 ASP A CA 1
ATOM 1308 C C . ASP A 1 167 ? 0.001 20.444 11.627 1.00 77.06 167 ASP A C 1
ATOM 1310 O O . ASP A 1 167 ? -0.790 20.639 10.704 1.00 77.06 167 ASP A O 1
ATOM 1314 N N . LYS A 1 168 ? 1.324 20.440 11.423 1.00 76.75 168 LYS A N 1
ATOM 1315 C CA . LYS A 1 168 ? 1.924 20.534 10.091 1.00 76.75 168 LYS A CA 1
ATOM 1316 C C . LYS A 1 168 ? 1.825 19.194 9.370 1.00 76.75 168 LYS A C 1
ATOM 1318 O O . LYS A 1 168 ? 1.862 18.132 9.986 1.00 76.75 168 LYS A O 1
ATOM 1323 N N . LEU A 1 169 ? 1.758 19.261 8.048 1.00 57.06 169 LEU A N 1
ATOM 1324 C CA . LEU A 1 169 ? 1.767 18.087 7.190 1.00 57.06 169 LEU A CA 1
ATOM 1325 C C . LEU A 1 169 ? 3.032 17.240 7.442 1.00 57.06 169 LEU A C 1
ATOM 1327 O O . LEU A 1 169 ? 4.126 17.786 7.557 1.00 57.06 169 LEU A O 1
ATOM 1331 N N . GLY A 1 170 ? 2.868 15.924 7.597 1.00 64.62 170 GLY A N 1
ATOM 1332 C CA . GLY A 1 170 ? 3.947 14.994 7.964 1.00 64.62 170 GLY A CA 1
ATOM 1333 C C . GLY A 1 170 ? 4.267 14.913 9.465 1.00 64.62 170 GLY A C 1
ATOM 1334 O O . GLY A 1 170 ? 5.006 14.021 9.880 1.00 64.62 170 GLY A O 1
ATOM 1335 N N . ALA A 1 171 ? 3.705 15.790 10.305 1.00 75.62 171 ALA A N 1
ATOM 1336 C CA . ALA A 1 171 ? 3.824 15.663 11.754 1.00 75.62 171 ALA A CA 1
ATOM 1337 C C . ALA A 1 171 ? 2.863 14.597 12.301 1.00 75.62 171 ALA A C 1
ATOM 1339 O O . ALA A 1 171 ? 1.766 14.384 11.781 1.00 75.62 171 ALA A O 1
ATOM 1340 N N . LEU A 1 172 ? 3.253 13.950 13.402 1.00 79.19 172 LEU A N 1
ATOM 1341 C CA . LEU A 1 172 ? 2.341 13.085 14.142 1.00 79.19 172 LEU A CA 1
ATOM 1342 C C . LEU A 1 172 ? 1.252 13.945 14.783 1.00 79.19 172 LEU A C 1
ATOM 1344 O O . LEU A 1 172 ? 1.537 14.822 15.600 1.00 79.19 172 LEU A O 1
ATOM 1348 N N . LYS A 1 173 ? -0.005 13.677 14.439 1.00 84.69 173 LYS A N 1
ATOM 1349 C CA . LYS A 1 173 ? -1.141 14.358 15.052 1.00 84.69 173 LYS A CA 1
ATOM 1350 C C . LYS A 1 173 ? -1.506 13.681 16.368 1.00 84.69 173 LYS A C 1
ATOM 1352 O O . LYS A 1 173 ? -1.832 12.494 16.397 1.00 84.69 173 LYS A O 1
ATOM 1357 N N . LEU A 1 174 ? -1.484 14.438 17.462 1.00 88.25 174 LEU A N 1
ATOM 1358 C CA . LEU A 1 174 ? -1.975 13.944 18.744 1.00 88.25 174 LEU A CA 1
ATOM 1359 C C . LEU A 1 174 ? -3.501 14.011 18.771 1.00 88.25 174 LEU A C 1
ATOM 1361 O O . LEU A 1 174 ? -4.072 15.093 18.834 1.00 88.25 174 LEU A O 1
ATOM 1365 N N . GLU A 1 175 ? -4.167 12.861 18.776 1.00 87.69 175 GLU A N 1
ATOM 1366 C CA . GLU A 1 175 ? -5.629 12.821 18.915 1.00 87.69 175 GLU A CA 1
ATOM 1367 C C . GLU A 1 175 ? -6.071 12.474 20.338 1.00 87.69 175 GLU A C 1
ATOM 1369 O O . GLU A 1 175 ? -7.038 13.038 20.854 1.00 87.69 175 GLU A O 1
ATOM 1374 N N . LYS A 1 176 ? -5.387 11.519 20.979 1.00 89.81 176 LYS A N 1
ATOM 1375 C CA . LYS A 1 176 ? -5.806 10.937 22.260 1.00 89.81 176 LYS A CA 1
ATOM 1376 C C . LYS A 1 176 ? -4.612 10.654 23.160 1.00 89.81 176 LYS A C 1
ATOM 1378 O O . LYS A 1 176 ? -3.579 10.185 22.691 1.00 89.81 176 LYS A O 1
ATOM 1383 N N . LYS A 1 177 ? -4.787 10.884 24.461 1.00 90.88 177 LYS A N 1
ATOM 1384 C CA . LYS A 1 177 ? -3.897 10.410 25.526 1.00 90.88 177 LYS A CA 1
ATOM 1385 C C . LYS A 1 177 ? -4.655 9.385 26.350 1.00 90.88 177 LYS A C 1
ATOM 1387 O O . LYS A 1 177 ? -5.642 9.735 26.985 1.00 90.88 177 LYS A O 1
ATOM 1392 N N . MET A 1 178 ? -4.220 8.133 26.319 1.00 89.56 178 MET A N 1
ATOM 1393 C CA . MET A 1 178 ? -4.863 7.061 27.079 1.00 89.56 178 MET A CA 1
ATOM 1394 C C . MET A 1 178 ? -4.188 6.941 28.446 1.00 89.56 178 MET A C 1
ATOM 1396 O O . MET A 1 178 ? -2.966 6.838 28.509 1.00 89.56 178 MET A O 1
ATOM 1400 N N . GLU A 1 179 ? -4.970 6.945 29.523 1.00 91.88 179 GLU A N 1
ATOM 1401 C CA . GLU A 1 179 ? -4.478 6.604 30.865 1.00 91.88 179 GLU A CA 1
ATOM 1402 C C . GLU A 1 179 ? -4.225 5.102 30.952 1.00 91.88 179 GLU A C 1
ATOM 1404 O O . GLU A 1 179 ? -3.193 4.648 31.445 1.00 91.88 179 GLU A O 1
ATOM 1409 N N . TRP A 1 180 ? -5.155 4.331 30.396 1.00 90.06 180 TRP A N 1
ATOM 1410 C CA . TRP A 1 180 ? -5.023 2.898 30.250 1.00 90.06 180 TRP A CA 1
ATOM 1411 C C . TRP A 1 180 ? -5.737 2.425 28.988 1.00 90.06 180 TRP A C 1
ATOM 1413 O O . TRP A 1 180 ? -6.689 3.038 28.498 1.00 90.06 180 TRP A O 1
ATOM 1423 N N . ALA A 1 181 ? -5.260 1.310 28.451 1.00 88.31 181 ALA A N 1
ATOM 1424 C CA . ALA A 1 181 ? -5.917 0.611 27.367 1.00 88.31 181 ALA A CA 1
ATOM 1425 C C . ALA A 1 181 ? -5.670 -0.889 27.505 1.00 88.31 181 ALA A C 1
ATOM 1427 O O . ALA A 1 181 ? -4.577 -1.323 27.867 1.00 88.31 181 ALA A O 1
ATOM 1428 N N . GLU A 1 182 ? -6.691 -1.666 27.184 1.00 87.62 182 GLU A N 1
ATOM 1429 C CA . GLU A 1 182 ? -6.642 -3.113 27.098 1.00 87.62 182 GLU A CA 1
ATOM 1430 C C . GLU A 1 182 ? -6.798 -3.512 25.631 1.00 87.62 182 GLU A C 1
ATOM 1432 O O . GLU A 1 182 ? -7.803 -3.203 24.979 1.00 87.62 182 GLU A O 1
ATOM 1437 N N . PHE A 1 183 ? -5.779 -4.189 25.107 1.00 84.62 183 PHE A N 1
ATOM 1438 C CA . PHE A 1 183 ? -5.817 -4.795 23.786 1.00 84.62 183 PHE A CA 1
ATOM 1439 C C . PHE A 1 183 ? -6.216 -6.261 23.927 1.00 84.62 183 PHE A C 1
ATOM 1441 O O . PHE A 1 183 ? -5.478 -7.043 24.519 1.00 84.62 183 PHE A O 1
ATOM 1448 N N . VAL A 1 184 ? -7.364 -6.624 23.359 1.00 83.44 184 VAL A N 1
ATOM 1449 C CA . VAL A 1 184 ? -7.869 -8.002 23.395 1.00 83.44 184 VAL A CA 1
ATOM 1450 C C . VAL A 1 184 ? -7.482 -8.730 22.111 1.00 83.44 184 VAL A C 1
ATOM 1452 O O . VAL A 1 184 ? -6.919 -9.818 22.145 1.00 83.44 184 VAL A O 1
ATOM 1455 N N . ALA A 1 185 ? -7.780 -8.120 20.962 1.00 76.00 185 ALA A N 1
ATOM 1456 C CA . ALA A 1 185 ? -7.503 -8.669 19.639 1.00 76.00 185 ALA A CA 1
ATOM 1457 C C . ALA A 1 185 ? -7.458 -7.540 18.590 1.00 76.00 185 ALA A C 1
ATOM 1459 O O . ALA A 1 185 ? -7.893 -6.415 18.862 1.00 76.00 185 ALA A O 1
ATOM 1460 N N . PRO A 1 186 ? -6.985 -7.790 17.353 1.00 75.38 186 PRO A N 1
ATOM 1461 C CA . PRO A 1 186 ? -7.032 -6.789 16.293 1.00 75.38 186 PRO A CA 1
ATOM 1462 C C . PRO A 1 186 ? -8.439 -6.194 16.121 1.00 75.38 186 PRO A C 1
ATOM 1464 O O . PRO A 1 186 ? -9.396 -6.893 15.796 1.00 75.38 186 PRO A O 1
ATOM 1467 N N . LYS A 1 187 ? -8.560 -4.870 16.302 1.00 79.56 187 LYS A N 1
ATOM 1468 C CA . LYS A 1 187 ? -9.831 -4.110 16.242 1.00 79.56 187 LYS A CA 1
ATOM 1469 C C . LYS A 1 187 ? -10.833 -4.446 17.363 1.00 79.56 187 LYS A C 1
ATOM 1471 O O . LYS A 1 187 ? -12.012 -4.096 17.230 1.00 79.56 187 LYS A O 1
ATOM 1476 N N . ILE A 1 188 ? -10.358 -5.070 18.444 1.00 84.56 188 ILE A N 1
ATOM 1477 C CA . ILE A 1 188 ? -11.074 -5.294 19.703 1.00 84.56 188 ILE A CA 1
ATOM 1478 C C . ILE A 1 188 ? -10.211 -4.781 20.860 1.00 84.56 188 ILE A C 1
ATOM 1480 O O . ILE A 1 188 ? -9.216 -5.396 21.241 1.00 84.56 188 ILE A O 1
ATOM 1484 N N . TYR A 1 189 ? -10.568 -3.617 21.385 1.00 87.88 189 TYR A N 1
ATOM 1485 C CA . TYR A 1 189 ? -9.826 -2.948 22.448 1.00 87.88 189 TYR A CA 1
ATOM 1486 C C . TYR A 1 189 ? -10.729 -1.978 23.205 1.00 87.88 189 TYR A C 1
ATOM 1488 O O . TYR A 1 189 ? -11.720 -1.470 22.666 1.00 87.88 189 TYR A O 1
ATOM 1496 N N . ARG A 1 190 ? -10.353 -1.676 24.444 1.00 91.06 190 ARG A N 1
ATOM 1497 C CA . ARG A 1 190 ? -10.983 -0.630 25.253 1.00 91.06 190 ARG A CA 1
ATOM 1498 C C . ARG A 1 190 ? -9.948 0.193 25.995 1.00 91.06 190 ARG A C 1
ATOM 1500 O O . ARG A 1 190 ? -8.784 -0.185 26.061 1.00 91.06 190 ARG A O 1
ATOM 1507 N N . GLY A 1 191 ? -10.372 1.318 26.539 1.00 91.00 191 GLY A N 1
ATOM 1508 C CA . GLY A 1 191 ? -9.544 2.121 27.417 1.00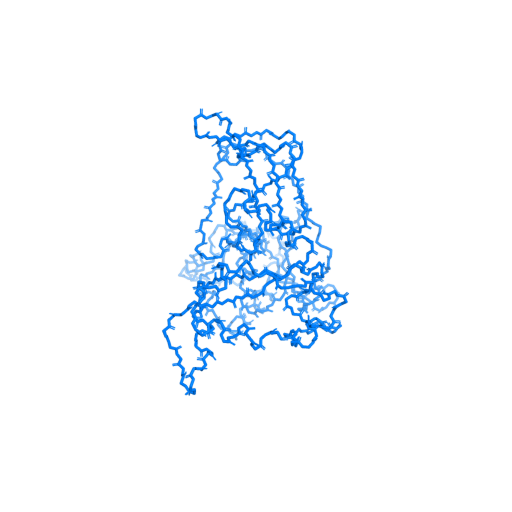 91.00 191 GLY A CA 1
ATOM 1509 C C . GLY A 1 191 ? -10.222 3.413 27.817 1.00 91.00 191 GLY A C 1
ATOM 1510 O O . GLY A 1 191 ? -11.302 3.757 27.327 1.00 91.00 191 GLY A O 1
ATOM 1511 N N . GLU A 1 192 ? -9.544 4.155 28.674 1.00 93.44 192 GLU A N 1
ATOM 1512 C CA . GLU A 1 192 ? -9.964 5.480 29.109 1.00 93.44 192 GLU A CA 1
ATOM 1513 C C . GLU A 1 192 ? -8.796 6.447 29.030 1.00 93.44 192 GLU A C 1
ATOM 1515 O O . GLU A 1 192 ? -7.621 6.073 29.054 1.00 93.44 192 GLU A O 1
ATOM 1520 N N . GLY A 1 193 ? -9.142 7.714 28.893 1.00 92.88 193 GLY A N 1
ATOM 1521 C CA . GLY A 1 193 ? -8.194 8.804 28.924 1.00 92.88 193 GLY A CA 1
ATOM 1522 C C . GLY A 1 193 ? -8.855 10.054 28.394 1.00 92.88 193 GLY A C 1
ATOM 1523 O O . GLY A 1 193 ? -9.996 10.356 28.740 1.00 92.88 193 GLY A O 1
ATOM 1524 N N . PHE A 1 194 ? -8.159 10.764 27.520 1.00 94.00 194 PHE A N 1
ATOM 1525 C CA . PHE A 1 194 ? -8.556 12.080 27.064 1.00 94.00 194 PHE A CA 1
ATOM 1526 C C . PHE A 1 194 ? -8.433 12.218 25.551 1.00 94.00 194 PHE A C 1
ATOM 1528 O O . PHE A 1 194 ? -7.449 11.795 24.947 1.00 94.00 194 PHE A O 1
ATOM 1535 N N . GLU A 1 195 ? -9.425 12.856 24.941 1.00 92.44 195 GLU A N 1
ATOM 1536 C CA . GLU A 1 195 ? -9.444 13.211 23.524 1.00 92.44 195 GLU A CA 1
ATOM 1537 C C . GLU A 1 195 ? -9.202 14.713 23.376 1.00 92.44 195 GLU A C 1
ATOM 1539 O O . GLU A 1 195 ? -9.896 15.524 24.004 1.00 92.44 195 GLU A O 1
ATOM 1544 N N . LEU A 1 196 ? -8.217 15.068 22.549 1.00 90.81 196 LEU A N 1
ATOM 1545 C CA . LEU A 1 196 ? -7.893 16.452 22.237 1.00 90.81 196 LEU A CA 1
ATOM 1546 C C . LEU A 1 196 ? -9.017 17.056 21.390 1.00 90.81 196 LEU A C 1
ATOM 1548 O O . LEU A 1 196 ? -9.399 16.525 20.347 1.00 90.81 196 LEU A O 1
ATOM 1552 N N . GLN A 1 197 ? -9.567 18.165 21.860 1.00 91.19 197 GLN A N 1
ATOM 1553 C CA . GLN A 1 197 ? -10.593 18.928 21.167 1.00 91.19 197 GLN A CA 1
ATOM 1554 C C . GLN A 1 197 ? -9.955 19.998 20.274 1.00 91.19 197 GLN A C 1
ATOM 1556 O O . GLN A 1 197 ? -8.797 20.375 20.444 1.00 91.19 197 GLN A O 1
ATOM 1561 N N . LYS A 1 198 ? -10.737 20.535 19.329 1.00 85.19 198 LYS A N 1
ATOM 1562 C CA . LYS A 1 198 ? -10.277 21.591 18.406 1.00 85.19 198 LYS A CA 1
ATOM 1563 C C . LYS A 1 198 ? -9.829 22.878 19.110 1.00 85.19 198 LYS A C 1
ATOM 1565 O O . LYS A 1 198 ? -9.066 23.638 18.534 1.00 85.19 198 LYS A O 1
ATOM 1570 N N . ASP A 1 199 ? -10.319 23.123 20.322 1.00 87.88 199 ASP A N 1
ATOM 1571 C CA . ASP A 1 199 ? -9.961 24.273 21.160 1.00 87.88 199 ASP A CA 1
ATOM 1572 C C . ASP A 1 199 ? -8.682 24.041 21.993 1.00 87.88 199 ASP A C 1
ATOM 1574 O O . ASP A 1 199 ? -8.322 24.879 22.816 1.00 87.88 199 ASP A O 1
ATOM 1578 N N . GLY A 1 200 ? -7.997 22.907 21.801 1.00 86.81 200 GLY A N 1
ATOM 1579 C CA . GLY A 1 200 ? -6.799 22.531 22.551 1.00 86.81 200 GLY A CA 1
ATOM 1580 C C . GLY A 1 200 ? -7.084 21.922 23.927 1.00 86.81 200 GLY A C 1
ATOM 1581 O O . GLY A 1 200 ? -6.149 21.518 24.619 1.00 86.81 200 GLY A O 1
ATOM 1582 N N . THR A 1 201 ? -8.352 21.821 24.340 1.00 92.06 201 THR A N 1
ATOM 1583 C CA . THR A 1 201 ? -8.719 21.205 25.618 1.00 92.06 201 THR A CA 1
ATOM 1584 C C . THR A 1 201 ? -8.768 19.685 25.515 1.00 92.06 201 THR A C 1
ATOM 1586 O O . THR A 1 201 ? -9.063 19.106 24.469 1.00 92.06 201 THR A O 1
ATOM 1589 N N . PHE A 1 202 ? -8.492 19.012 26.628 1.00 93.31 202 PHE A N 1
ATOM 1590 C CA . PHE A 1 202 ? -8.620 17.565 26.744 1.00 93.31 202 PHE A CA 1
ATOM 1591 C C . PHE A 1 202 ? -9.940 17.224 27.427 1.00 93.31 202 PHE A C 1
ATOM 1593 O O . PHE A 1 202 ? -10.202 17.678 28.541 1.00 93.31 202 PHE A O 1
ATOM 1600 N N . LYS A 1 203 ? -10.772 16.407 26.772 1.00 94.69 203 LYS A N 1
ATOM 1601 C CA . LYS A 1 203 ? -12.022 15.907 27.360 1.00 94.69 203 LYS A CA 1
ATOM 1602 C C . LYS A 1 203 ? -11.914 14.423 27.688 1.00 94.69 203 LYS A C 1
ATOM 1604 O O . LYS A 1 203 ? -11.420 13.677 26.838 1.00 94.69 203 LYS A O 1
ATOM 1609 N N . PRO A 1 204 ? -12.402 13.980 28.864 1.00 93.50 204 PRO A N 1
ATOM 1610 C CA . PRO A 1 204 ? -12.461 12.567 29.201 1.00 93.50 204 PRO A CA 1
ATOM 1611 C C . PRO A 1 204 ? -13.168 11.770 28.107 1.00 93.50 204 PRO A C 1
ATOM 1613 O O . PRO A 1 204 ? -14.255 12.135 27.647 1.00 93.50 204 PRO A O 1
ATOM 1616 N N . LYS A 1 205 ? -12.541 10.679 27.678 1.00 90.12 205 LYS A N 1
ATOM 1617 C CA . LYS A 1 205 ? -13.038 9.816 26.618 1.00 90.12 205 LYS A CA 1
ATOM 1618 C C . LYS A 1 205 ? -12.870 8.361 27.009 1.00 90.12 205 LYS A C 1
ATOM 1620 O O . LYS A 1 205 ? -11.760 7.872 27.199 1.00 90.12 205 LYS A O 1
ATOM 1625 N N . ARG A 1 206 ? -13.995 7.653 27.024 1.00 89.25 206 ARG A N 1
ATOM 1626 C CA . ARG A 1 206 ? -14.017 6.193 27.013 1.00 89.25 206 ARG A CA 1
ATOM 1627 C C . ARG A 1 206 ? -13.907 5.711 25.575 1.00 89.25 206 ARG A C 1
ATOM 1629 O O . ARG A 1 206 ? -14.683 6.126 24.710 1.00 89.25 206 ARG A O 1
ATOM 1636 N N . LEU A 1 207 ? -12.925 4.861 25.322 1.00 86.62 207 LEU A N 1
ATOM 1637 C CA . LEU A 1 207 ? -12.689 4.225 24.040 1.00 86.62 207 LEU A CA 1
ATOM 1638 C C . LEU A 1 207 ? -13.155 2.779 24.131 1.00 86.62 207 LEU A C 1
ATOM 1640 O O . LEU A 1 207 ? -12.698 2.022 24.980 1.00 86.62 207 LEU A O 1
ATOM 1644 N N . THR A 1 208 ? -14.019 2.385 23.208 1.00 89.31 208 THR A N 1
ATOM 1645 C CA . THR A 1 208 ? -14.438 0.994 23.068 1.00 89.31 208 THR A CA 1
ATOM 1646 C C . THR A 1 208 ? -14.520 0.681 21.588 1.00 89.31 208 THR A C 1
ATOM 1648 O O . THR A 1 208 ? -15.149 1.409 20.814 1.00 89.31 208 THR A O 1
ATOM 1651 N N . LYS A 1 209 ? -13.861 -0.393 21.166 1.00 86.44 209 LYS A N 1
ATOM 1652 C CA . LYS A 1 209 ? -13.905 -0.880 19.794 1.00 86.44 209 LYS A CA 1
ATOM 1653 C C . LYS A 1 209 ? -14.068 -2.387 19.824 1.00 86.44 209 LYS A C 1
ATOM 1655 O O . LYS A 1 209 ? -13.267 -3.068 20.441 1.00 86.44 209 LYS A O 1
ATOM 1660 N N . ALA A 1 210 ? -15.062 -2.895 19.107 1.00 87.06 210 ALA A N 1
ATOM 1661 C CA . ALA A 1 210 ? -15.161 -4.306 18.755 1.00 87.06 210 ALA A CA 1
ATOM 1662 C C . ALA A 1 210 ? -15.710 -4.409 17.335 1.00 87.06 210 ALA A C 1
ATOM 1664 O O . ALA A 1 210 ? -16.922 -4.387 17.103 1.00 87.06 210 ALA A O 1
ATOM 1665 N N . LYS A 1 211 ? -14.817 -4.425 16.338 1.00 81.44 211 LYS A N 1
ATOM 1666 C CA . LYS A 1 211 ? -15.252 -4.464 14.937 1.00 81.44 211 LYS A CA 1
ATOM 1667 C C . LYS A 1 211 ? -16.054 -5.739 14.680 1.00 81.44 211 LYS A C 1
ATOM 1669 O O . LYS A 1 211 ? -15.574 -6.840 14.902 1.00 81.44 211 LYS A O 1
ATOM 1674 N N . GLY A 1 212 ? -17.256 -5.569 14.137 1.00 76.00 212 GLY A N 1
ATOM 1675 C CA . GLY A 1 212 ? -18.173 -6.671 13.864 1.00 76.00 212 GLY A CA 1
ATOM 1676 C C . GLY A 1 212 ? -19.252 -6.845 14.930 1.00 76.00 212 GLY A C 1
ATOM 1677 O O . GLY A 1 212 ? -20.249 -7.489 14.625 1.00 76.00 212 GLY A O 1
ATOM 1678 N N . PHE A 1 213 ? -19.134 -6.217 16.095 1.00 80.50 213 PHE A N 1
ATOM 1679 C CA . PHE A 1 213 ? -20.158 -6.235 17.137 1.00 80.50 213 PHE A CA 1
ATOM 1680 C C . PHE A 1 213 ? -20.859 -4.876 17.231 1.00 80.50 213 PHE A C 1
ATOM 1682 O O . PHE A 1 213 ? -20.269 -3.844 16.901 1.00 80.50 213 PHE A O 1
ATOM 1689 N N . SER A 1 214 ? -22.125 -4.876 17.651 1.00 78.31 214 SER A N 1
ATOM 1690 C CA . SER A 1 214 ? -22.844 -3.649 18.007 1.00 78.31 214 SER A CA 1
ATOM 1691 C C . SER A 1 214 ? -22.760 -3.473 19.516 1.00 78.31 214 SER A C 1
ATOM 1693 O O . SER A 1 214 ? -23.279 -4.302 20.259 1.00 78.31 214 SER A O 1
ATOM 1695 N N . LEU A 1 215 ? -22.061 -2.431 19.964 1.00 77.25 215 LEU A N 1
ATOM 1696 C CA . LEU A 1 215 ? -21.797 -2.213 21.387 1.00 77.25 215 LEU A CA 1
ATOM 1697 C C . LEU A 1 215 ? -22.784 -1.229 22.037 1.00 77.25 215 LEU A C 1
ATOM 1699 O O . LEU A 1 215 ? -22.946 -1.251 23.243 1.00 77.25 215 LEU A O 1
ATOM 1703 N N . GLY A 1 216 ? -23.484 -0.382 21.281 1.00 77.56 216 GLY A N 1
ATOM 1704 C CA . GLY A 1 216 ? -24.251 0.719 21.882 1.00 77.56 216 GLY A CA 1
ATOM 1705 C C . GLY A 1 216 ? -23.339 1.874 22.316 1.00 77.56 216 GLY A C 1
ATOM 1706 O O . GLY A 1 216 ? -22.315 2.132 21.673 1.00 77.56 216 GLY A O 1
ATOM 1707 N N . ARG A 1 217 ? -23.719 2.619 23.363 1.00 75.06 217 ARG A N 1
ATOM 1708 C CA . ARG A 1 217 ? -22.976 3.803 23.844 1.00 75.06 217 ARG A CA 1
ATOM 1709 C C . ARG A 1 217 ? -22.762 3.755 25.358 1.00 75.06 217 ARG A C 1
ATOM 1711 O O . ARG A 1 217 ? -23.594 3.250 26.096 1.00 75.06 217 ARG A O 1
ATOM 1718 N N . GLY A 1 218 ? -21.670 4.358 25.826 1.00 80.25 218 GLY A N 1
ATOM 1719 C CA . GLY A 1 218 ? -21.411 4.517 27.260 1.00 80.25 218 GLY A CA 1
ATOM 1720 C C . GLY A 1 218 ? -21.166 3.185 27.973 1.00 80.25 218 GLY A C 1
ATOM 1721 O O . GLY A 1 218 ? -20.378 2.376 27.489 1.00 80.25 218 GLY A O 1
ATOM 1722 N N . GLN A 1 219 ? -21.811 2.988 29.126 1.00 80.88 219 GLN A N 1
ATOM 1723 C CA . GLN A 1 219 ? -21.616 1.810 29.979 1.00 80.88 219 GLN A CA 1
ATOM 1724 C C . GLN A 1 219 ? -22.092 0.512 29.312 1.00 80.88 219 GLN A C 1
ATOM 1726 O O . GLN A 1 219 ? -21.377 -0.482 29.344 1.00 80.88 219 GLN A O 1
ATOM 1731 N N . GLU A 1 220 ? -23.208 0.560 28.581 1.00 83.12 220 GLU A N 1
ATOM 1732 C CA . GLU A 1 220 ? -23.735 -0.581 27.817 1.00 83.12 220 GLU A CA 1
ATOM 1733 C C . GLU A 1 220 ? -22.686 -1.169 26.853 1.00 83.12 220 GLU A C 1
ATOM 1735 O O . GLU A 1 220 ? -22.598 -2.382 26.658 1.00 83.12 220 GLU A O 1
ATOM 1740 N N . ALA A 1 221 ? -21.841 -0.304 26.279 1.00 85.25 221 ALA A N 1
ATOM 1741 C CA . ALA A 1 221 ? -20.781 -0.710 25.364 1.00 85.25 221 ALA A CA 1
ATOM 1742 C C . ALA A 1 221 ? -19.679 -1.524 26.038 1.00 85.25 221 ALA A C 1
ATOM 1744 O O . ALA A 1 221 ? -19.058 -2.363 25.387 1.00 85.25 221 ALA A O 1
ATOM 1745 N N . TRP A 1 222 ? -19.434 -1.266 27.317 1.00 86.81 222 TRP A N 1
ATOM 1746 C CA . TRP A 1 222 ? -18.446 -1.977 28.111 1.00 86.81 222 TRP A CA 1
ATOM 1747 C C . TRP A 1 222 ? -18.994 -3.306 28.591 1.00 86.81 222 TRP A C 1
ATOM 1749 O O . TRP A 1 222 ? -18.348 -4.320 28.360 1.00 86.81 222 TRP A O 1
ATOM 1759 N N . ASP A 1 223 ? -20.218 -3.313 29.114 1.00 86.88 223 ASP A N 1
ATOM 1760 C CA . ASP A 1 223 ? -20.862 -4.533 29.600 1.00 86.88 223 ASP A CA 1
ATOM 1761 C C . ASP A 1 223 ? -21.032 -5.550 28.456 1.00 86.88 223 ASP A C 1
ATOM 1763 O O . ASP A 1 223 ? -20.771 -6.744 28.610 1.00 86.88 223 ASP A O 1
ATOM 1767 N N . LYS A 1 224 ? -21.394 -5.078 27.252 1.00 85.31 224 LYS A N 1
ATOM 1768 C CA . LYS A 1 224 ? -21.408 -5.925 26.050 1.00 85.31 224 LYS A CA 1
ATOM 1769 C C . LYS A 1 224 ? -20.014 -6.377 25.644 1.00 85.31 224 LYS A C 1
ATOM 1771 O O . LYS A 1 224 ? -19.867 -7.511 25.206 1.00 85.31 224 LYS A O 1
ATOM 1776 N N . LEU A 1 225 ? -19.001 -5.519 25.751 1.00 87.31 225 LEU A N 1
ATOM 1777 C CA . LEU A 1 225 ? -17.633 -5.913 25.430 1.00 87.31 225 LEU A CA 1
ATOM 1778 C C . LEU A 1 225 ? -17.116 -6.992 26.391 1.00 87.31 225 LEU A C 1
ATOM 1780 O O . LEU A 1 225 ? -16.479 -7.927 25.920 1.00 87.31 225 LEU A O 1
ATOM 1784 N N . ASP A 1 226 ? -17.431 -6.913 27.683 1.00 88.12 226 ASP A N 1
ATOM 1785 C CA . ASP A 1 226 ? -17.069 -7.943 28.661 1.00 88.12 226 ASP A CA 1
ATOM 1786 C C . ASP A 1 226 ? -17.673 -9.300 28.292 1.00 88.12 226 ASP A C 1
ATOM 1788 O O . ASP A 1 226 ? -16.954 -10.298 28.259 1.00 88.12 226 ASP A O 1
ATOM 1792 N N . LYS A 1 227 ? -18.947 -9.324 27.880 1.00 86.38 227 LYS A N 1
ATOM 1793 C CA . LYS A 1 227 ? -19.598 -10.530 27.336 1.00 86.38 227 LYS A CA 1
ATOM 1794 C C . LYS A 1 227 ? -18.866 -11.071 26.097 1.00 86.38 227 LYS A C 1
ATOM 1796 O O . LYS A 1 227 ? -18.599 -12.265 26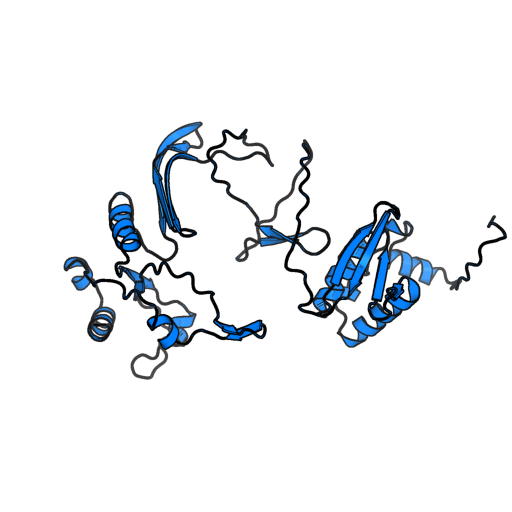.003 1.00 86.38 227 LYS A O 1
ATOM 1801 N N . ILE A 1 228 ? -18.463 -10.200 25.161 1.00 85.44 228 ILE A N 1
ATOM 1802 C CA . ILE A 1 228 ? -17.679 -10.613 23.975 1.00 85.44 228 ILE A CA 1
ATOM 1803 C C . ILE A 1 228 ? -16.354 -11.249 24.394 1.00 85.44 228 ILE A C 1
ATOM 1805 O O . ILE A 1 228 ? -15.987 -12.292 23.861 1.00 85.44 228 ILE A O 1
ATOM 1809 N N . ILE A 1 229 ? -15.624 -10.609 25.311 1.00 84.62 229 ILE A N 1
ATOM 1810 C CA . ILE A 1 229 ? -14.310 -11.070 25.777 1.00 84.62 229 ILE A CA 1
ATOM 1811 C C . ILE A 1 229 ? -14.439 -12.406 26.516 1.00 84.62 229 ILE A C 1
ATOM 1813 O O . ILE A 1 229 ? -13.591 -13.279 26.336 1.00 84.62 229 ILE A O 1
ATOM 1817 N N . ALA A 1 230 ? -15.514 -12.591 27.286 1.00 84.19 230 ALA A N 1
ATOM 1818 C CA . ALA A 1 230 ? -15.835 -13.845 27.961 1.00 84.19 230 ALA A CA 1
ATOM 1819 C C . ALA A 1 230 ? -16.165 -14.995 26.988 1.00 84.19 230 ALA A C 1
ATOM 1821 O O . ALA A 1 230 ? -16.127 -16.159 27.383 1.00 84.19 230 ALA A O 1
ATOM 1822 N N . GLY A 1 231 ? -16.418 -14.688 25.710 1.00 77.94 231 GLY A N 1
ATOM 1823 C CA . GLY A 1 231 ? -16.766 -15.666 24.680 1.00 77.94 231 GLY A CA 1
ATOM 1824 C C . GLY A 1 231 ? -18.270 -15.883 24.518 1.00 77.94 231 GLY A C 1
ATOM 1825 O O . GLY A 1 231 ? -18.674 -16.834 23.845 1.00 77.94 231 GLY A O 1
ATOM 1826 N N . ASP A 1 232 ? -19.098 -15.007 25.090 1.00 80.69 232 ASP A N 1
ATOM 1827 C CA . ASP A 1 232 ? -20.549 -15.118 24.995 1.00 80.69 232 ASP A CA 1
ATOM 1828 C C . ASP A 1 232 ? -21.044 -14.876 23.565 1.00 80.69 232 ASP A C 1
ATOM 1830 O O . ASP A 1 232 ? -20.476 -14.110 22.770 1.00 80.69 232 ASP A O 1
ATOM 1834 N N . ARG A 1 233 ? -22.171 -15.512 23.238 1.00 77.25 233 ARG A N 1
ATOM 1835 C CA . ARG A 1 233 ? -22.879 -15.278 21.978 1.00 77.25 233 ARG A CA 1
ATOM 1836 C C . ARG A 1 233 ? -23.699 -13.999 22.068 1.00 77.25 233 ARG A C 1
ATOM 1838 O O . ARG A 1 233 ? -24.663 -13.910 22.819 1.00 77.25 233 ARG A O 1
ATOM 1845 N N . ILE A 1 234 ? -23.370 -13.031 21.222 1.00 78.12 234 ILE A N 1
ATOM 1846 C CA . ILE A 1 234 ? -24.085 -11.763 21.114 1.00 78.12 234 ILE A CA 1
ATOM 1847 C C . ILE A 1 234 ? -24.896 -11.725 19.827 1.00 78.12 234 ILE A C 1
ATOM 1849 O O . ILE A 1 234 ? -24.364 -11.843 18.721 1.00 78.12 234 ILE A O 1
ATOM 1853 N N . GLY A 1 235 ? -26.200 -11.507 19.972 1.00 75.12 235 GLY A N 1
ATOM 1854 C CA . GLY A 1 235 ? -27.073 -11.187 18.855 1.00 75.12 235 GLY A CA 1
ATOM 1855 C C . GLY A 1 235 ? -26.876 -9.749 18.385 1.00 75.12 235 GLY A C 1
ATOM 1856 O O . GLY A 1 235 ? -26.965 -8.805 19.164 1.00 75.12 235 GLY A O 1
ATOM 1857 N N . VAL A 1 236 ? -26.620 -9.579 17.092 1.00 75.25 236 VAL A N 1
ATOM 1858 C CA . VAL A 1 236 ? -26.527 -8.276 16.434 1.00 75.25 236 VAL A CA 1
ATOM 1859 C C . VAL A 1 236 ? -27.647 -8.164 15.412 1.00 75.25 236 VAL A C 1
ATOM 1861 O O . VAL A 1 236 ? -27.605 -8.825 14.372 1.00 75.25 236 VAL A O 1
ATOM 1864 N N . GLN A 1 237 ? -28.627 -7.312 15.703 1.00 76.31 237 GLN A N 1
ATOM 1865 C CA . GLN A 1 237 ? -29.672 -6.941 14.755 1.00 76.31 237 GLN A CA 1
ATOM 1866 C C . GLN A 1 237 ? -29.088 -6.001 13.699 1.00 76.31 237 GLN A C 1
ATOM 1868 O O . GLN A 1 237 ? -28.353 -5.059 14.010 1.00 76.31 237 GLN A O 1
ATOM 1873 N N . ARG A 1 238 ? -29.350 -6.302 12.431 1.00 76.88 238 ARG A N 1
ATOM 1874 C CA . ARG A 1 238 ? -28.923 -5.484 11.294 1.00 76.88 238 ARG A CA 1
ATOM 1875 C C . ARG A 1 238 ? -29.836 -5.717 10.105 1.00 76.88 238 ARG A C 1
ATOM 1877 O O . ARG A 1 238 ? -30.398 -6.794 9.965 1.00 76.88 238 ARG A O 1
ATOM 1884 N N . MET A 1 239 ? -29.864 -4.774 9.174 1.00 79.06 239 MET A N 1
ATOM 1885 C CA . MET A 1 239 ? -30.459 -5.023 7.863 1.00 79.06 239 MET A CA 1
ATOM 1886 C C . MET A 1 239 ? -29.700 -6.134 7.120 1.00 79.06 239 MET A C 1
ATOM 1888 O O . MET A 1 239 ? -28.460 -6.229 7.180 1.00 79.06 239 MET A O 1
ATOM 1892 N N . THR A 1 240 ? -30.440 -6.966 6.390 1.00 78.44 240 THR A N 1
ATOM 1893 C CA . THR A 1 240 ? -29.875 -7.919 5.432 1.00 78.44 240 THR A CA 1
ATOM 1894 C C . THR A 1 240 ? -29.010 -7.196 4.408 1.00 78.44 240 THR A C 1
ATOM 1896 O O . THR A 1 240 ? -29.400 -6.162 3.864 1.00 78.44 240 THR A O 1
ATOM 1899 N N . ARG A 1 241 ? -27.825 -7.736 4.103 1.00 76.06 241 ARG A N 1
ATOM 1900 C CA . ARG A 1 241 ? -26.991 -7.190 3.020 1.00 76.06 241 ARG A CA 1
ATOM 1901 C C . ARG A 1 241 ? -27.594 -7.567 1.673 1.00 76.06 241 ARG A C 1
ATOM 1903 O O . ARG A 1 241 ? -28.104 -8.670 1.527 1.00 76.06 241 ARG A O 1
ATOM 1910 N N . MET A 1 242 ? -27.390 -6.732 0.654 1.00 73.75 242 MET A N 1
ATOM 1911 C CA . MET A 1 242 ? -27.786 -7.015 -0.738 1.00 73.75 242 MET A CA 1
ATOM 1912 C C . MET A 1 242 ? -27.429 -8.442 -1.190 1.00 73.75 242 MET A C 1
ATOM 1914 O O . MET A 1 242 ? -28.277 -9.167 -1.690 1.00 73.75 242 MET A O 1
ATOM 1918 N N . ARG A 1 243 ? -26.192 -8.900 -0.946 1.00 72.75 243 ARG A N 1
ATOM 1919 C CA . ARG A 1 243 ? -25.769 -10.270 -1.304 1.00 72.75 243 ARG A CA 1
ATOM 1920 C C . ARG A 1 243 ? -26.515 -11.381 -0.558 1.00 72.75 243 ARG A C 1
ATOM 1922 O O . ARG A 1 243 ? -26.616 -12.478 -1.091 1.00 72.75 243 ARG A O 1
ATOM 1929 N N . GLU A 1 244 ? -26.942 -11.129 0.675 1.00 74.81 244 GLU A N 1
ATOM 1930 C CA . GLU A 1 244 ? -27.707 -12.092 1.480 1.00 74.81 244 GLU A CA 1
ATOM 1931 C C . GLU A 1 244 ? -29.146 -12.141 0.973 1.00 74.81 244 GLU A C 1
ATOM 1933 O O . GLU A 1 244 ? -29.675 -13.214 0.731 1.00 74.81 244 GLU A O 1
ATOM 1938 N N . LEU A 1 245 ? -29.715 -10.975 0.687 1.00 74.94 245 LEU A N 1
ATOM 1939 C CA . LEU A 1 245 ? -31.055 -10.788 0.150 1.00 74.94 245 LEU A CA 1
ATOM 1940 C C . LEU A 1 245 ? -31.263 -11.528 -1.187 1.00 74.94 245 LEU A C 1
ATOM 1942 O O . LEU A 1 245 ? -32.200 -12.306 -1.299 1.00 74.94 245 LEU A O 1
ATOM 1946 N N . TYR A 1 246 ? -30.311 -11.465 -2.127 1.00 68.25 246 TYR A N 1
ATOM 1947 C CA . TYR A 1 246 ? -30.373 -12.258 -3.373 1.00 68.25 246 TYR A CA 1
ATOM 1948 C C . TYR A 1 246 ? -30.212 -13.779 -3.197 1.00 68.25 246 TYR A C 1
ATOM 1950 O O . TYR A 1 246 ? -30.372 -14.527 -4.159 1.00 68.25 246 TYR A O 1
ATOM 1958 N N . ARG A 1 247 ? -29.845 -14.255 -2.002 1.00 70.06 247 ARG A N 1
ATOM 1959 C CA . ARG A 1 247 ? -29.697 -15.688 -1.694 1.00 70.06 247 ARG A CA 1
ATOM 1960 C C . ARG A 1 247 ? -30.826 -16.223 -0.823 1.00 70.06 247 ARG A C 1
ATOM 1962 O O . ARG A 1 247 ? -30.972 -17.438 -0.724 1.00 70.06 247 ARG A O 1
ATOM 1969 N N . THR A 1 248 ? -31.593 -15.345 -0.189 1.00 66.56 248 THR A N 1
ATOM 1970 C CA . THR A 1 248 ? -32.682 -15.739 0.695 1.00 66.56 248 THR A CA 1
ATOM 1971 C C . THR A 1 248 ? -33.937 -15.992 -0.128 1.00 66.56 248 THR A C 1
ATOM 1973 O O . THR A 1 248 ? -34.458 -15.088 -0.782 1.00 66.56 248 THR A O 1
ATOM 1976 N N . MET A 1 249 ? -34.438 -17.225 -0.068 1.00 62.31 249 MET A N 1
ATOM 1977 C CA . MET A 1 249 ? -35.791 -17.540 -0.511 1.00 62.31 249 MET A CA 1
ATOM 1978 C C . MET A 1 249 ? -36.722 -17.536 0.698 1.00 62.31 249 MET A C 1
ATOM 1980 O O . MET A 1 249 ? -36.459 -18.228 1.679 1.00 62.31 249 MET A O 1
ATOM 1984 N N . VAL A 1 250 ? -37.794 -16.756 0.619 1.00 60.62 250 VAL A N 1
ATOM 1985 C CA . VAL A 1 250 ? -38.904 -16.779 1.575 1.00 60.62 250 VAL A CA 1
ATOM 1986 C C . VAL A 1 250 ? -40.080 -17.394 0.828 1.00 60.62 250 VAL A C 1
ATOM 1988 O O . VAL A 1 250 ? -40.406 -16.946 -0.268 1.00 60.62 250 VAL A O 1
ATOM 1991 N N . ASP A 1 251 ? -40.633 -18.487 1.352 1.00 63.41 251 ASP A N 1
ATOM 1992 C CA . ASP A 1 251 ? -41.735 -19.237 0.726 1.00 63.41 251 ASP A CA 1
ATOM 1993 C C . ASP A 1 251 ? -41.471 -19.659 -0.735 1.00 63.41 251 ASP A C 1
ATOM 1995 O O . ASP A 1 251 ? -42.360 -19.681 -1.584 1.00 63.41 251 ASP A O 1
ATOM 1999 N N . GLY A 1 252 ? -40.214 -19.989 -1.049 1.00 65.88 252 GLY A N 1
ATOM 2000 C CA . GLY A 1 252 ? -39.801 -20.418 -2.391 1.00 65.88 252 GLY A CA 1
ATOM 2001 C C . GLY A 1 252 ? -39.661 -19.287 -3.416 1.00 65.88 252 GLY A C 1
ATOM 2002 O O . GLY A 1 252 ? -39.383 -19.567 -4.580 1.00 65.88 252 GLY A O 1
ATOM 2003 N N . GLN A 1 253 ? -39.807 -18.024 -3.005 1.00 61.62 253 GLN A N 1
ATOM 2004 C CA . GLN A 1 253 ? -39.556 -16.855 -3.845 1.00 61.62 253 GLN A CA 1
ATOM 2005 C C . GLN A 1 253 ? -38.349 -16.064 -3.344 1.00 61.62 253 GLN A C 1
ATOM 2007 O O . GLN A 1 253 ? -38.135 -15.900 -2.141 1.00 61.62 253 GLN A O 1
ATOM 2012 N N . TYR A 1 254 ? -37.549 -15.548 -4.277 1.00 66.50 254 TYR A N 1
ATOM 2013 C CA . TYR A 1 254 ? -36.478 -14.615 -3.945 1.00 66.50 254 TYR A CA 1
ATOM 2014 C C . TYR A 1 254 ? -37.085 -13.320 -3.421 1.00 66.50 254 TYR A C 1
ATOM 2016 O O . TYR A 1 254 ? -37.813 -12.632 -4.137 1.00 66.50 254 TYR A O 1
ATOM 2024 N N . THR A 1 255 ? -36.769 -12.978 -2.176 1.00 64.00 255 THR A N 1
ATOM 2025 C CA . THR A 1 255 ? -37.162 -11.687 -1.620 1.00 64.00 255 THR A CA 1
ATOM 2026 C C . THR A 1 255 ? -36.118 -10.641 -1.985 1.00 64.00 255 THR A C 1
ATOM 2028 O O . THR A 1 255 ? -34.928 -10.814 -1.729 1.00 64.00 255 THR A O 1
ATOM 2031 N N . THR A 1 256 ? -36.553 -9.543 -2.603 1.00 70.81 256 THR A N 1
ATOM 2032 C CA . THR A 1 256 ? -35.697 -8.374 -2.853 1.00 70.81 256 THR A CA 1
ATOM 2033 C C . THR A 1 256 ? -35.946 -7.236 -1.866 1.00 70.81 256 THR A C 1
ATOM 2035 O O . THR A 1 256 ? -35.292 -6.194 -1.939 1.00 70.81 256 THR A O 1
ATOM 2038 N N . ALA A 1 257 ? -36.900 -7.409 -0.950 1.00 75.12 257 ALA A N 1
ATOM 2039 C CA . ALA A 1 257 ? -37.224 -6.409 0.051 1.00 75.12 257 ALA A CA 1
ATOM 2040 C C . ALA A 1 257 ? -36.226 -6.508 1.218 1.00 75.12 257 ALA A C 1
ATOM 2042 O O . ALA A 1 257 ? -36.031 -7.598 1.759 1.00 75.12 257 ALA A O 1
ATOM 2043 N N . PRO A 1 258 ? -35.566 -5.404 1.607 1.00 74.50 258 PRO A N 1
ATOM 2044 C CA . PRO A 1 258 ? -34.652 -5.412 2.737 1.00 74.50 258 PRO A CA 1
ATOM 2045 C C . PRO A 1 258 ? -35.435 -5.637 4.032 1.00 74.50 258 PRO A C 1
ATOM 2047 O O . PRO A 1 258 ? -36.431 -4.963 4.281 1.00 74.50 258 PRO A O 1
ATOM 2050 N N . PHE A 1 259 ? -34.970 -6.569 4.860 1.00 76.31 259 PHE A N 1
ATOM 2051 C CA . PHE A 1 259 ? -35.559 -6.855 6.166 1.00 76.31 259 PHE A CA 1
ATOM 2052 C C . PHE A 1 259 ? -34.481 -6.871 7.250 1.00 76.31 259 PHE A C 1
ATOM 2054 O O . PHE A 1 259 ? -33.278 -6.953 6.968 1.00 76.31 259 PHE A O 1
ATOM 2061 N N . GLU A 1 260 ? -34.903 -6.734 8.501 1.00 78.06 260 GLU A N 1
ATOM 2062 C CA . GLU A 1 260 ? -34.004 -6.876 9.636 1.00 78.06 260 GLU A CA 1
ATOM 2063 C C . GLU A 1 260 ? -33.715 -8.351 9.885 1.00 78.06 260 GLU A C 1
ATOM 2065 O O . GLU A 1 260 ? -34.596 -9.198 9.841 1.00 78.06 260 GLU A O 1
ATOM 2070 N N . MET A 1 261 ? -32.454 -8.666 10.141 1.00 74.25 261 MET A N 1
ATOM 2071 C CA . MET A 1 261 ? -32.035 -9.998 10.529 1.00 74.25 261 MET A CA 1
ATOM 2072 C C . MET A 1 261 ? -31.195 -9.931 11.793 1.00 74.25 261 MET A C 1
ATOM 2074 O O . MET A 1 261 ? -30.397 -9.010 12.010 1.00 74.25 261 MET A O 1
ATOM 2078 N N . LEU A 1 262 ? -31.314 -10.974 12.598 1.00 72.94 262 LEU A N 1
ATOM 2079 C CA . LEU A 1 262 ? -30.466 -11.177 13.749 1.00 72.94 262 LEU A CA 1
ATOM 2080 C C . LEU A 1 262 ? -29.290 -12.080 13.382 1.00 72.94 262 LEU A C 1
ATOM 2082 O O . LEU A 1 262 ? -29.464 -13.196 12.900 1.00 72.94 262 LEU A O 1
ATOM 2086 N N . VAL A 1 263 ? -28.072 -11.601 13.630 1.00 73.50 263 VAL A N 1
ATOM 2087 C CA . VAL A 1 263 ? -26.853 -12.393 13.442 1.00 73.50 263 VAL A CA 1
ATOM 2088 C C . VAL A 1 263 ? -26.190 -12.637 14.780 1.00 73.50 263 VAL A C 1
ATOM 2090 O O . VAL A 1 263 ? -25.768 -11.693 15.445 1.00 73.50 263 VAL A O 1
ATOM 2093 N N . ILE A 1 264 ? -26.046 -13.907 15.138 1.00 75.50 264 ILE A N 1
ATOM 2094 C CA . ILE A 1 264 ? -25.338 -14.330 16.342 1.00 75.50 264 ILE A CA 1
ATOM 2095 C C . ILE A 1 264 ? -23.834 -14.304 16.064 1.00 75.50 264 ILE A C 1
ATOM 2097 O O . ILE A 1 264 ? -23.367 -14.838 15.056 1.00 75.50 264 ILE A O 1
ATOM 2101 N N . LYS A 1 265 ? -23.072 -13.656 16.944 1.00 76.94 265 LYS A N 1
ATOM 2102 C CA . LYS A 1 265 ? -21.614 -13.536 16.856 1.00 76.94 265 LYS A CA 1
ATOM 2103 C C . LYS A 1 265 ? -20.989 -13.882 18.192 1.00 76.94 265 LYS A C 1
ATOM 2105 O O . LYS A 1 265 ? -21.534 -13.529 19.226 1.00 76.94 265 LYS A O 1
ATOM 2110 N N . ALA A 1 266 ? -19.822 -14.499 18.161 1.00 78.94 266 ALA A N 1
ATOM 2111 C CA . ALA A 1 266 ? -18.991 -14.711 19.335 1.00 78.94 266 ALA A CA 1
ATOM 2112 C C . ALA A 1 266 ? -17.541 -14.414 18.958 1.00 78.94 266 ALA A C 1
ATOM 2114 O O . ALA A 1 266 ? -17.164 -14.544 17.788 1.00 78.94 266 ALA A O 1
ATOM 2115 N N . LEU A 1 267 ? -16.742 -13.980 19.929 1.00 77.50 267 LEU A N 1
ATOM 2116 C CA . LEU A 1 267 ? -15.305 -13.873 19.728 1.00 77.50 267 LEU A CA 1
ATOM 2117 C C . LEU A 1 267 ? -14.686 -15.261 19.877 1.00 77.50 267 LEU A C 1
ATOM 2119 O O . LEU A 1 267 ? -14.662 -15.830 20.963 1.00 77.50 267 LEU A O 1
ATOM 2123 N N . THR A 1 268 ? -14.164 -15.792 18.779 1.00 69.69 268 THR A N 1
ATOM 2124 C CA . THR A 1 268 ? -13.327 -16.989 18.792 1.00 69.69 268 THR A CA 1
ATOM 2125 C C . THR A 1 268 ? -11.872 -16.536 18.847 1.00 69.69 268 THR A C 1
ATOM 2127 O O . THR A 1 268 ? -11.402 -15.841 17.946 1.00 69.69 268 THR A O 1
ATOM 2130 N N . PHE A 1 269 ? -11.146 -16.894 19.908 1.00 64.38 269 PHE A N 1
ATOM 2131 C CA . PHE A 1 269 ? -9.719 -16.556 20.038 1.00 64.38 269 PHE A CA 1
ATOM 2132 C C . PHE A 1 269 ? -8.821 -17.334 19.057 1.00 64.38 269 PHE A C 1
ATOM 2134 O O . PHE A 1 269 ? -7.631 -17.046 18.943 1.00 64.38 269 PHE A O 1
ATOM 2141 N N . GLU A 1 270 ? -9.387 -18.276 18.303 1.00 62.66 270 GLU A N 1
ATOM 2142 C CA . GLU A 1 270 ? -8.727 -18.918 17.171 1.00 62.66 270 GLU A CA 1
ATOM 2143 C C . GLU A 1 270 ? -8.802 -18.009 15.939 1.00 62.66 270 GLU A C 1
ATOM 2145 O O . GLU A 1 270 ? -9.857 -17.818 15.326 1.00 62.66 270 GLU A O 1
ATOM 2150 N N . MET A 1 271 ? -7.662 -17.420 15.572 1.00 57.41 271 MET A N 1
ATOM 2151 C CA . MET A 1 271 ? -7.523 -16.703 14.306 1.00 57.41 271 MET A CA 1
ATOM 2152 C C . MET A 1 271 ? -7.442 -17.706 13.156 1.00 57.41 271 MET A C 1
ATOM 2154 O O . MET A 1 271 ? -6.359 -18.086 12.717 1.00 57.41 271 MET A O 1
ATOM 2158 N N . LEU A 1 272 ? -8.600 -18.107 12.640 1.00 61.28 272 LEU A N 1
ATOM 2159 C CA . LEU A 1 272 ? -8.664 -18.842 11.385 1.00 61.28 272 LEU A CA 1
ATOM 2160 C C . LEU A 1 272 ? -8.365 -17.889 10.225 1.00 61.28 272 LEU A C 1
ATOM 2162 O O . LEU A 1 272 ? -8.920 -16.789 10.115 1.00 61.28 272 LEU A O 1
ATOM 2166 N N . SER A 1 273 ? -7.475 -18.316 9.332 1.00 63.22 273 SER A N 1
ATOM 2167 C CA . SER A 1 273 ? -7.274 -17.658 8.044 1.00 63.22 273 SER A CA 1
ATOM 2168 C C . SER A 1 273 ? -8.607 -17.570 7.299 1.00 63.22 273 SER A C 1
ATOM 2170 O O . SER A 1 273 ? -9.493 -18.401 7.465 1.00 63.22 273 SER A O 1
ATOM 2172 N N . LYS A 1 274 ? -8.786 -16.575 6.424 1.00 70.31 274 LYS A N 1
ATOM 2173 C CA . LYS A 1 274 ? -10.051 -16.434 5.669 1.00 70.31 274 LYS A CA 1
ATOM 2174 C C . LYS A 1 274 ? -10.362 -17.637 4.768 1.00 70.31 274 LYS A C 1
ATOM 2176 O O . LYS A 1 274 ? -11.510 -17.818 4.368 1.00 70.31 274 LYS A O 1
ATOM 2181 N N . ARG A 1 275 ? -9.337 -18.407 4.408 1.00 77.12 275 ARG A N 1
ATOM 2182 C CA . ARG A 1 275 ? -9.401 -19.613 3.583 1.00 77.12 275 ARG A CA 1
ATOM 2183 C C . ARG A 1 275 ? -8.596 -20.713 4.255 1.00 77.12 275 ARG A C 1
ATOM 2185 O O . ARG A 1 275 ? -7.622 -20.412 4.943 1.00 77.12 275 ARG A O 1
ATOM 2192 N N . PHE A 1 276 ? -8.989 -21.957 4.035 1.00 77.56 276 PHE A N 1
ATOM 2193 C CA . PHE A 1 276 ? -8.151 -23.100 4.354 1.00 77.56 276 PHE A CA 1
ATOM 2194 C C . PHE A 1 276 ? -6.959 -23.093 3.394 1.00 77.56 276 PHE A C 1
ATOM 2196 O O . PHE A 1 276 ? -7.160 -22.943 2.185 1.00 77.56 276 PHE A O 1
ATOM 2203 N N . HIS A 1 277 ? -5.748 -23.217 3.932 1.00 79.12 277 HIS A N 1
ATOM 2204 C CA . HIS A 1 277 ? -4.517 -23.323 3.155 1.00 79.12 277 HIS A CA 1
ATOM 2205 C C . HIS A 1 277 ? -4.046 -24.773 3.174 1.00 79.12 277 HIS A C 1
ATOM 2207 O O . HIS A 1 277 ? -3.856 -25.347 4.246 1.00 79.12 277 HIS A O 1
ATOM 2213 N N . TYR A 1 278 ? -3.859 -25.351 1.995 1.00 80.94 278 TYR A N 1
ATOM 2214 C CA . TYR A 1 278 ? -3.242 -26.660 1.851 1.00 80.94 278 TYR A CA 1
ATOM 2215 C C . TYR A 1 278 ? -1.708 -26.549 1.939 1.00 80.94 278 TYR A C 1
ATOM 2217 O O . TYR A 1 278 ? -1.154 -25.481 1.660 1.00 80.94 278 TYR A O 1
ATOM 2225 N N . PRO A 1 279 ? -0.994 -27.632 2.311 1.00 79.50 279 PRO A N 1
ATOM 2226 C CA . PRO A 1 279 ? 0.473 -27.643 2.344 1.00 79.50 279 PRO A CA 1
ATOM 2227 C C . PRO A 1 279 ? 1.144 -27.352 0.992 1.00 79.50 279 PRO A C 1
ATOM 2229 O O . PRO A 1 279 ? 2.291 -26.920 0.964 1.00 79.50 279 PRO A O 1
ATOM 2232 N N . ASP A 1 280 ? 0.436 -27.581 -0.115 1.00 83.50 280 ASP A N 1
ATOM 2233 C CA . ASP A 1 280 ? 0.875 -27.304 -1.489 1.00 83.50 280 ASP A CA 1
ATOM 2234 C C . ASP A 1 280 ? 0.694 -25.831 -1.914 1.00 83.50 280 ASP A C 1
ATOM 2236 O O . ASP A 1 280 ? 1.109 -25.445 -3.005 1.00 83.50 280 ASP A O 1
ATOM 2240 N N . GLY A 1 281 ? 0.113 -24.993 -1.047 1.00 81.88 281 GLY A N 1
ATOM 2241 C CA . GLY A 1 281 ? -0.143 -23.577 -1.302 1.00 81.88 281 GLY A CA 1
ATOM 2242 C C . GLY A 1 281 ? -1.513 -23.272 -1.915 1.00 81.88 281 GLY A C 1
ATOM 2243 O O . GLY A 1 281 ? -1.883 -22.096 -1.993 1.00 81.88 281 GLY A O 1
ATOM 2244 N N . GLU A 1 282 ? -2.304 -24.280 -2.295 1.00 84.12 282 GLU A N 1
ATOM 2245 C CA . GLU A 1 282 ? -3.674 -24.059 -2.750 1.00 84.12 282 GLU A CA 1
ATOM 2246 C C . GLU A 1 282 ? -4.581 -23.575 -1.611 1.00 84.12 282 GLU A C 1
ATOM 2248 O O . GLU A 1 282 ? -4.322 -23.770 -0.417 1.00 84.12 282 GLU A O 1
ATOM 2253 N N . THR A 1 283 ? -5.687 -22.913 -1.971 1.00 81.25 283 THR A N 1
ATOM 2254 C CA . THR A 1 283 ? -6.633 -22.385 -0.982 1.00 81.25 283 THR A CA 1
ATOM 2255 C C . THR A 1 283 ? -8.079 -22.678 -1.336 1.00 81.25 283 THR A C 1
ATOM 2257 O O . THR A 1 283 ? -8.515 -22.499 -2.474 1.00 81.25 283 THR A O 1
ATOM 2260 N N . ARG A 1 284 ? -8.896 -22.990 -0.328 1.00 88.12 284 ARG A N 1
ATOM 2261 C CA . ARG A 1 284 ? -10.352 -23.143 -0.489 1.00 88.12 284 ARG A CA 1
ATOM 2262 C C . ARG A 1 284 ? -11.139 -22.442 0.619 1.00 88.12 284 ARG A C 1
ATOM 2264 O O . ARG A 1 284 ? -10.568 -22.105 1.656 1.00 88.12 284 ARG A O 1
ATOM 2271 N N . PRO A 1 285 ? -12.442 -22.185 0.426 1.00 83.00 285 PRO A N 1
ATOM 2272 C CA . PRO A 1 285 ? -13.312 -21.809 1.532 1.00 83.00 285 PRO A CA 1
ATOM 2273 C C . PRO A 1 285 ? -13.333 -22.903 2.609 1.00 83.00 285 PRO A C 1
ATOM 2275 O O . PRO A 1 285 ? -13.296 -24.096 2.295 1.00 83.00 285 PRO A O 1
ATOM 2278 N N . TRP A 1 286 ? -13.410 -22.491 3.872 1.00 75.62 286 TRP A N 1
ATOM 2279 C CA . TRP A 1 286 ? -13.717 -23.406 4.970 1.00 75.62 286 TRP A CA 1
ATOM 2280 C C . TRP A 1 286 ? -15.126 -23.977 4.799 1.00 75.62 286 TRP A C 1
ATOM 2282 O O . TRP A 1 286 ? -16.039 -23.251 4.394 1.00 75.62 286 TRP A O 1
ATOM 2292 N N . SER A 1 287 ? -15.311 -25.256 5.118 1.00 74.56 287 SER A N 1
ATOM 2293 C CA . SER A 1 287 ? -16.652 -25.815 5.288 1.00 74.56 287 SER A CA 1
ATOM 2294 C C . SER A 1 287 ? -17.248 -25.369 6.626 1.00 74.56 287 SER A C 1
ATOM 2296 O O . SER A 1 287 ? -16.535 -24.972 7.549 1.00 74.56 287 SER A O 1
ATOM 2298 N N . VAL A 1 288 ? -18.577 -25.415 6.735 1.00 64.69 288 VAL A N 1
ATOM 2299 C CA . VAL A 1 288 ? -19.278 -25.035 7.972 1.00 64.69 288 VAL A CA 1
ATOM 2300 C C . VAL A 1 288 ? -18.912 -25.973 9.122 1.00 64.69 288 VAL A C 1
ATOM 2302 O O . VAL A 1 288 ? -18.772 -25.508 10.249 1.00 64.69 288 VAL A O 1
ATOM 2305 N N . ASP A 1 289 ? -18.714 -27.259 8.838 1.00 67.31 289 ASP A N 1
ATOM 2306 C CA . ASP A 1 289 ? -18.373 -28.255 9.854 1.00 67.31 289 ASP A CA 1
ATOM 2307 C C . ASP A 1 289 ? -16.960 -28.033 10.407 1.00 67.31 289 ASP A C 1
ATOM 2309 O O . ASP A 1 289 ? -16.770 -28.056 11.619 1.00 67.31 289 ASP A O 1
ATOM 2313 N N . GLU A 1 290 ? -15.997 -27.680 9.550 1.00 66.06 290 GLU A N 1
ATOM 2314 C CA . GLU A 1 290 ? -14.627 -27.336 9.969 1.00 66.06 290 GLU A CA 1
ATOM 2315 C C . GLU A 1 290 ? -14.560 -26.060 10.812 1.00 66.06 290 GLU A C 1
ATOM 2317 O O . GLU A 1 290 ? -13.725 -25.940 11.702 1.00 66.06 290 GLU A O 1
ATOM 2322 N N . LEU A 1 291 ? -15.447 -25.096 10.551 1.00 62.81 291 LEU A N 1
ATOM 2323 C CA . LEU A 1 291 ? -15.563 -23.892 11.378 1.00 62.81 291 LEU A CA 1
ATOM 2324 C C . LEU A 1 291 ? -16.217 -24.176 12.737 1.00 62.81 291 LEU A C 1
ATOM 2326 O O . LEU A 1 291 ? -16.080 -23.374 13.658 1.00 62.81 291 LEU A O 1
ATOM 2330 N N . ARG A 1 292 ? -16.964 -25.279 12.858 1.00 59.47 292 ARG A N 1
ATOM 2331 C CA . ARG A 1 292 ? -17.695 -25.668 14.073 1.00 59.47 292 ARG A CA 1
ATOM 2332 C C . ARG A 1 292 ? -16.936 -26.668 14.944 1.00 59.47 292 ARG A C 1
ATOM 2334 O O . ARG A 1 292 ? -17.320 -26.840 16.095 1.00 59.47 292 ARG A O 1
ATOM 2341 N N . SER A 1 293 ? -15.887 -27.306 14.426 1.00 51.81 293 SER A N 1
ATOM 2342 C CA . SER A 1 293 ? -15.133 -28.360 15.116 1.00 51.81 293 SER A CA 1
ATOM 2343 C C . SER A 1 293 ? -14.011 -27.864 16.046 1.00 51.81 293 SER A C 1
ATOM 2345 O O . SER A 1 293 ? -13.290 -28.695 16.585 1.00 51.81 293 SER A O 1
ATOM 2347 N N . GLY A 1 294 ? -13.825 -26.547 16.218 1.00 50.75 294 GLY A N 1
ATOM 2348 C CA . GLY A 1 294 ? -12.803 -25.957 17.101 1.00 50.75 294 GLY A CA 1
ATOM 2349 C C . GLY A 1 294 ? -13.203 -25.938 18.587 1.00 50.75 294 GLY A C 1
ATOM 2350 O O . GLY A 1 294 ? -14.351 -25.651 18.931 1.00 50.75 294 GLY A O 1
ATOM 2351 N N . ASP A 1 295 ? -12.238 -26.215 19.469 1.00 42.16 295 ASP A N 1
ATOM 2352 C CA . ASP A 1 295 ? -12.362 -26.635 20.881 1.00 42.16 295 ASP A CA 1
ATOM 2353 C C . ASP A 1 295 ? -12.858 -25.582 21.902 1.00 42.16 295 ASP A C 1
ATOM 2355 O O . ASP A 1 295 ? -12.595 -25.676 23.104 1.00 42.16 295 ASP A O 1
ATOM 2359 N N . ARG A 1 296 ? -13.641 -24.581 21.490 1.00 42.22 296 ARG A N 1
ATOM 2360 C CA . ARG A 1 296 ? -14.408 -23.743 22.431 1.00 42.22 296 ARG A CA 1
ATOM 2361 C C . ARG A 1 296 ? -15.783 -23.433 21.864 1.00 42.22 296 ARG A C 1
ATOM 2363 O O . ARG A 1 296 ? -15.966 -22.458 21.140 1.00 42.22 296 ARG A O 1
ATOM 2370 N N . LEU A 1 297 ? -16.769 -24.249 22.235 1.00 44.72 297 LEU A N 1
ATOM 2371 C CA . LEU A 1 297 ? -18.173 -23.912 22.026 1.00 44.72 297 LEU A CA 1
ATOM 2372 C C . LEU A 1 297 ? -18.476 -22.603 22.782 1.00 44.72 297 LEU A C 1
ATOM 2374 O O . LEU A 1 297 ? -18.294 -22.565 23.999 1.00 44.72 297 LEU A O 1
ATOM 2378 N N . PRO A 1 298 ? -18.931 -21.534 22.101 1.00 46.66 298 PRO A N 1
ATOM 2379 C CA . PRO A 1 298 ? -19.293 -20.289 22.771 1.00 46.66 298 PRO A CA 1
ATOM 2380 C C . PRO A 1 298 ? -20.422 -20.545 23.777 1.00 46.66 298 PRO A C 1
ATOM 2382 O O . PRO A 1 298 ? -21.406 -21.207 23.416 1.00 46.66 298 PRO A O 1
ATOM 2385 N N . SER A 1 299 ? -20.288 -20.029 25.000 1.00 39.56 299 SER A N 1
ATOM 2386 C CA . SER A 1 299 ? -21.236 -20.221 26.101 1.00 39.56 299 SER A CA 1
ATOM 2387 C C . SER A 1 299 ? -22.522 -19.423 25.907 1.00 39.56 299 SER A C 1
ATOM 2389 O O . SER A 1 299 ? -22.467 -18.238 25.591 1.00 39.56 299 SER A O 1
ATOM 2391 N N . GLY A 1 300 ? -23.660 -20.081 26.169 1.00 47.47 300 GLY A N 1
ATOM 2392 C CA . GLY A 1 300 ? -24.940 -19.450 26.514 1.00 47.47 300 GLY A CA 1
ATOM 2393 C C . GLY A 1 300 ? -25.580 -18.542 25.458 1.00 47.47 300 GLY A C 1
ATOM 2394 O O . GLY A 1 300 ? -24.960 -18.096 24.496 1.00 47.47 300 GLY A O 1
ATOM 2395 N N . PHE A 1 301 ? -26.876 -18.284 25.624 1.00 45.41 301 PHE A N 1
ATOM 2396 C CA . PHE A 1 301 ? -27.642 -17.380 24.771 1.00 45.41 301 PHE A CA 1
ATOM 2397 C C . PHE A 1 301 ? -28.715 -16.666 25.595 1.00 45.41 301 PHE A C 1
ATOM 2399 O O . PHE A 1 301 ? -29.854 -17.125 25.664 1.00 45.41 301 PHE A O 1
ATOM 2406 N N . ASP A 1 302 ? -28.364 -15.537 26.209 1.00 48.66 302 ASP A N 1
ATOM 2407 C CA . ASP A 1 302 ? -29.322 -14.735 26.973 1.00 48.66 302 ASP A CA 1
ATOM 2408 C C . ASP A 1 302 ? -29.547 -13.378 26.311 1.00 48.66 302 ASP A C 1
ATOM 2410 O O . ASP A 1 302 ? -28.716 -12.470 26.361 1.00 48.66 302 ASP A O 1
ATOM 2414 N N . PHE A 1 303 ? -30.716 -13.250 25.682 1.00 51.62 303 PHE A N 1
ATOM 2415 C CA . PHE A 1 303 ? -31.310 -11.941 25.453 1.00 51.62 303 PHE A CA 1
ATOM 2416 C C . PHE A 1 303 ? -32.114 -11.556 26.682 1.00 51.62 303 PHE A C 1
ATOM 2418 O O . PHE A 1 303 ? -32.838 -12.387 27.233 1.00 51.62 303 PHE A O 1
ATOM 2425 N N . GLU A 1 304 ? -32.057 -10.279 27.035 1.00 54.22 304 GLU A N 1
ATOM 2426 C CA . GLU A 1 304 ? -33.030 -9.682 27.941 1.00 54.22 304 GLU A CA 1
ATOM 2427 C C . GLU A 1 304 ? -34.441 -9.838 27.347 1.00 54.22 304 GLU A C 1
ATOM 2429 O O . GLU A 1 304 ? -34.628 -9.747 26.127 1.00 54.22 304 GLU A O 1
ATOM 2434 N N . ALA A 1 305 ? -35.432 -10.126 28.196 1.00 52.84 305 ALA A N 1
ATOM 2435 C CA . ALA A 1 305 ? -36.798 -10.445 27.765 1.00 52.84 305 ALA A CA 1
ATOM 2436 C C . ALA A 1 305 ? -37.404 -9.339 26.881 1.00 52.84 305 ALA A C 1
ATOM 2438 O O . ALA A 1 305 ? -38.014 -9.625 25.853 1.00 52.84 305 ALA A O 1
ATOM 2439 N N . GLU A 1 306 ? -37.112 -8.085 27.213 1.00 52.25 306 GLU A N 1
ATOM 2440 C CA . GLU A 1 306 ? -37.563 -6.889 26.497 1.00 52.25 306 GLU A CA 1
ATOM 2441 C C . GLU A 1 306 ? -37.042 -6.832 25.046 1.00 52.25 306 GLU A C 1
ATOM 2443 O O . GLU A 1 306 ? -37.742 -6.380 24.140 1.00 52.25 306 GLU A O 1
ATOM 2448 N N . ILE A 1 307 ? -35.838 -7.357 24.785 1.00 52.00 307 ILE A N 1
ATOM 2449 C CA . ILE A 1 307 ? -35.254 -7.434 23.435 1.00 52.00 307 ILE A CA 1
ATOM 2450 C C . ILE A 1 307 ? -35.888 -8.582 22.637 1.00 52.00 307 ILE A C 1
ATOM 2452 O O . ILE A 1 307 ? -36.119 -8.449 21.438 1.00 52.00 307 ILE A O 1
ATOM 2456 N N . ARG A 1 308 ? -36.228 -9.705 23.285 1.00 54.97 308 ARG A N 1
ATOM 2457 C CA . ARG A 1 308 ? -36.951 -10.803 22.612 1.00 54.97 308 ARG A CA 1
ATOM 2458 C C . ARG A 1 308 ? -38.342 -10.366 22.156 1.00 54.97 308 ARG A C 1
ATOM 2460 O O . ARG A 1 308 ? -38.804 -10.788 21.095 1.00 54.97 308 ARG A O 1
ATOM 2467 N N . GLU A 1 309 ? -38.989 -9.515 22.942 1.00 60.06 309 GLU A N 1
ATOM 2468 C CA . GLU A 1 309 ? -40.316 -8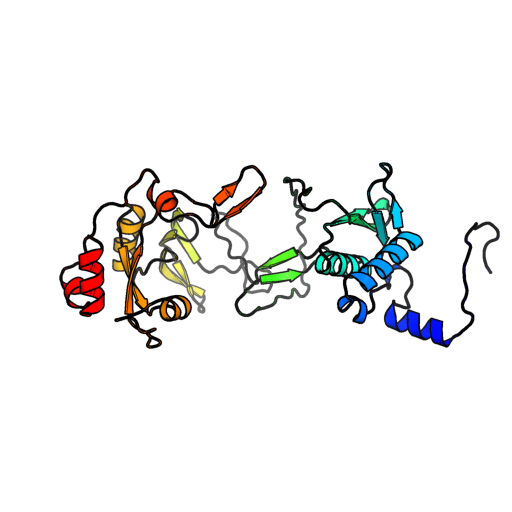.973 22.657 1.00 60.06 309 GLU A CA 1
ATOM 2469 C C . GLU A 1 309 ? -40.324 -7.868 21.592 1.00 60.06 309 GLU A C 1
ATOM 2471 O O . GLU A 1 309 ? -41.381 -7.584 21.029 1.00 60.06 309 GLU A O 1
ATOM 2476 N N . SER A 1 310 ? -39.175 -7.286 21.241 1.00 54.31 310 SER A N 1
ATOM 2477 C CA . SER A 1 310 ? -39.089 -6.302 20.153 1.00 54.31 310 SER A CA 1
ATOM 2478 C C . SER A 1 310 ? -38.842 -6.927 18.776 1.00 54.31 310 SER A C 1
ATOM 2480 O O . SER A 1 310 ? -39.052 -6.270 17.759 1.00 54.31 310 SER A O 1
ATOM 2482 N N . PHE A 1 311 ? -38.446 -8.203 18.717 1.00 55.69 311 PHE A N 1
ATOM 2483 C CA . PHE A 1 311 ? -38.210 -8.893 17.450 1.00 55.69 311 PHE A CA 1
ATOM 2484 C C . PHE A 1 311 ? -39.504 -9.126 16.671 1.00 55.69 311 PHE A C 1
ATOM 2486 O O . PHE A 1 311 ? -40.530 -9.499 17.249 1.00 55.69 311 PHE A O 1
ATOM 2493 N N . ASP A 1 312 ? -39.432 -8.975 15.349 1.00 58.31 312 ASP A N 1
ATOM 2494 C CA . ASP A 1 312 ? -40.515 -9.345 14.446 1.00 58.31 312 ASP A CA 1
ATOM 2495 C C . ASP A 1 312 ? -40.743 -10.871 14.432 1.00 58.31 312 ASP A C 1
ATOM 2497 O O . ASP A 1 312 ? -39.913 -11.672 14.877 1.00 58.31 312 ASP A O 1
ATOM 2501 N N . THR A 1 313 ? -41.898 -11.287 13.916 1.00 57.75 313 THR A N 1
ATOM 2502 C CA . THR A 1 313 ? -42.327 -12.691 13.893 1.00 57.75 313 THR A CA 1
ATOM 2503 C C . THR A 1 313 ? -41.346 -13.607 13.151 1.00 57.75 313 THR A C 1
ATOM 2505 O O . THR A 1 313 ? -41.151 -14.753 13.565 1.00 57.75 313 THR A O 1
ATOM 2508 N N . VAL A 1 314 ? -40.693 -13.119 12.094 1.00 47.62 314 VAL A N 1
ATOM 2509 C CA . VAL A 1 314 ? -39.713 -13.877 11.302 1.00 47.62 314 VAL A CA 1
ATOM 2510 C C . VAL A 1 314 ? -38.430 -14.060 12.109 1.00 47.62 314 VAL A C 1
ATOM 2512 O O . VAL A 1 314 ? -37.958 -15.186 12.265 1.00 47.62 314 VAL A O 1
ATOM 2515 N N . THR A 1 315 ? -37.919 -12.991 12.717 1.00 47.53 315 THR A N 1
ATOM 2516 C CA . THR A 1 315 ? -36.723 -13.013 13.567 1.00 47.53 315 THR A CA 1
ATOM 2517 C C . THR A 1 315 ? -36.905 -13.927 14.784 1.00 47.53 315 THR A C 1
ATOM 2519 O O . THR A 1 315 ? -36.011 -14.716 15.103 1.00 47.53 315 THR A O 1
ATOM 2522 N N . ARG A 1 316 ? -38.083 -13.909 15.428 1.00 55.53 316 ARG A N 1
ATOM 2523 C CA . ARG A 1 316 ? -38.416 -14.850 16.517 1.00 55.53 316 ARG A CA 1
ATOM 2524 C C . ARG A 1 316 ? -38.452 -16.303 16.045 1.00 55.53 316 ARG A C 1
ATOM 2526 O O . ARG A 1 316 ? -37.951 -17.180 16.745 1.00 55.53 316 ARG A O 1
ATOM 2533 N N . SER A 1 317 ? -39.000 -16.555 14.859 1.00 47.66 317 SER A N 1
ATOM 2534 C CA . SER A 1 317 ? -39.086 -17.904 14.282 1.00 47.66 317 SER A CA 1
ATOM 2535 C C . SER A 1 317 ? -37.706 -18.459 13.911 1.00 47.66 317 SER A C 1
ATOM 2537 O O . SER A 1 317 ? -37.420 -19.625 14.170 1.00 47.66 317 SER A O 1
ATOM 2539 N N . MET A 1 318 ? -36.810 -17.619 13.380 1.00 42.84 318 MET A N 1
ATOM 2540 C CA . MET A 1 318 ? -35.421 -18.005 13.095 1.00 42.84 318 MET A CA 1
ATOM 2541 C C . MET A 1 318 ? -34.629 -18.305 14.373 1.00 42.84 318 MET A C 1
ATOM 2543 O O . MET A 1 318 ? -33.796 -19.207 14.382 1.00 42.84 318 MET A O 1
ATOM 2547 N N . LEU A 1 319 ? -34.898 -17.571 15.455 1.00 46.09 319 LEU A N 1
ATOM 2548 C CA . LEU A 1 319 ? -34.280 -17.813 16.756 1.00 46.09 319 LEU A CA 1
ATOM 2549 C C . LEU A 1 319 ? -34.720 -19.123 17.399 1.00 46.09 319 LEU A C 1
ATOM 2551 O O . LEU A 1 319 ? -33.882 -19.831 17.948 1.00 46.09 319 LEU A O 1
ATOM 2555 N N . ALA A 1 320 ? -36.007 -19.456 17.303 1.00 45.03 320 ALA A N 1
ATOM 2556 C CA . ALA A 1 320 ? -36.545 -20.712 17.818 1.00 45.03 320 ALA A CA 1
ATOM 2557 C C . ALA A 1 320 ? -35.959 -21.948 17.110 1.00 45.03 320 ALA A C 1
ATOM 2559 O O . ALA A 1 320 ? -35.923 -23.018 17.703 1.00 45.03 320 ALA A O 1
ATOM 2560 N N . ALA A 1 321 ? -35.479 -21.800 15.870 1.00 36.09 321 ALA A N 1
ATOM 2561 C CA . ALA A 1 321 ? -34.826 -22.864 15.105 1.00 36.09 321 ALA A CA 1
ATOM 2562 C C . ALA A 1 321 ? -33.299 -22.953 15.322 1.00 36.09 321 ALA A C 1
ATOM 2564 O O . ALA A 1 321 ? -32.663 -23.876 14.815 1.00 36.09 321 ALA A O 1
ATOM 2565 N N . ALA A 1 322 ? -32.698 -21.972 16.006 1.00 33.22 322 ALA A N 1
ATOM 2566 C CA . ALA A 1 322 ? -31.254 -21.886 16.247 1.00 33.22 322 ALA A CA 1
ATOM 2567 C C . ALA A 1 322 ? -30.828 -22.366 17.652 1.00 33.22 322 ALA A C 1
ATOM 2569 O O . ALA A 1 322 ? -29.626 -22.405 17.934 1.00 33.22 322 ALA A O 1
ATOM 2570 N N . VAL A 1 323 ? -31.804 -22.698 18.506 1.00 32.84 323 VAL A N 1
ATOM 2571 C CA . VAL A 1 323 ? -31.660 -23.408 19.791 1.00 32.84 323 VAL A CA 1
ATOM 2572 C C . VAL A 1 323 ? -31.887 -24.894 19.548 1.00 32.84 323 VAL A C 1
ATOM 2574 O O . VAL A 1 323 ? -31.103 -25.690 20.105 1.00 32.84 323 VAL A O 1
#

Sequence (323 aa):
LWSEGSNVYYLRSGAGLLACLFGELGGIYGSRGRKLPSFLYELDDRDFKVFWDKMVEGDGSIDHCGDREIYTTNSQHLAAGMSFLMSQHGLAHSILYRPDKDAYALREHPVGSERPGRVTKVYTHVTDDYVYDLEVEGAHTFVDGLGRVLLHNTDSLSTKADLKTGDKLGALKLEKKMEWAEFVAPKIYRGEGFELQKDGTFKPKRLTKAKGFSLGRGQEAWDKLDKIIAGDRIGVQRMTRMRELYRTMVDGQYTTAPFEMLVIKALTFEMLSKRFHYPDGETRPWSVDELRSGDRLPSGFDFEAEIRESFDTVTRSMLAAAV

Secondary structure (DSSP, 8-state):
---TT----------HHHHHHHHHHH-SSTGGG----GGGGG--HHHHHHHHHHHHHHHEEE-TTSS-EEEEES-HHHHHHHHHHHHHTT--EEEEEETTTTEEEEEE--TT---S------------S-------TTT-EEEETTTTEEEES-PPP--SS---B-SSTTSBP--EEEEEEEEEETTEEEEEEEEE-TTS-EEEEEEEEETTS---STHHHHHHHHHHHHT--EEEEEEPPHHHHTT-EETTEE--S--EEEEEE---SS---SSEE-TTS-EEPPPHHHHH-SS-PPP-----HHHHHHS-HHHHHHHHT--